Protein AF-A0A8J7ALW8-F1 (afdb_monomer_lite)

Sequence (200 aa):
MLPLLLLGCGSSKVAQCNQLAEVVNQTQGFMQEFEAEIQTFSESAAQVKNLDDIKLAAGQYTTAVDKVVTNLDGLVGDLQSTTLRDEDLSQFRDEYVGVVQGFSTALTDAREAMELVVQVESEAELPAKIEESQQQTMTAVASIETLSQTESQLINEVNGYCGAAQPVEPAAPTDPAAPVDPAAPVDPAVPPAEPTDPGS

pLDDT: mean 84.4, std 16.69, range [44.16, 98.19]

Foldseek 3Di:
DDDPPCPDPDQDLLRLLVLLVVLVVVVVVLVVQLVVLVVVLVVLVVVDDDLVSLLVSLVSLLVSLVSSLVVLVVSLVSLVVRDDPDPVSNVLSVLVSVLSVLLSVLSVQLNVLSVLSNPDPDPVCNVVSPVSSVVSNVVSVVSNVVSVVSVVVSVQVSCVSSVNDRPDDPDDPDDPPDPDDPPDDDDPDDDDDDDDDDDD

Secondary structure (DSSP, 8-state):
---------PPPHHHHHHHHHHHHTTHHHHHHHHHHHHHHHHHHHTT--SHHHHHHHHHHHHHHHHHHHHHHHHHHHHHHH----SHHHHHHHHHHHHHHHHHHHHHHHHHHHHHHHHT--STTTHHHHHHHHHHHHHHHHHHHHHHHHHHHHHHHHHHHHHTPPP--PPP----------TT------PPPPPP-----

Structure (mmCIF, N/CA/C/O backbone):
data_AF-A0A8J7ALW8-F1
#
_entry.id   AF-A0A8J7ALW8-F1
#
loop_
_atom_site.group_PDB
_atom_site.id
_atom_site.type_symbol
_atom_site.label_atom_id
_atom_site.label_alt_id
_atom_site.label_comp_id
_atom_site.label_asym_id
_atom_site.label_entity_id
_atom_site.label_seq_id
_atom_site.pdbx_PDB_ins_code
_atom_site.Cartn_x
_atom_site.Cartn_y
_atom_site.Cartn_z
_atom_site.occupancy
_atom_site.B_iso_or_equiv
_atom_site.auth_seq_id
_atom_site.auth_comp_id
_atom_site.auth_asym_id
_atom_site.auth_atom_id
_atom_site.pdbx_PDB_model_num
ATOM 1 N N . MET A 1 1 ? 16.149 -11.119 -55.245 1.00 50.34 1 MET A N 1
ATOM 2 C CA . MET A 1 1 ? 15.541 -11.089 -53.900 1.00 50.34 1 MET A CA 1
ATOM 3 C C . MET A 1 1 ? 16.518 -10.387 -52.974 1.00 50.34 1 MET A C 1
ATOM 5 O O . MET A 1 1 ? 17.549 -10.960 -52.659 1.00 50.34 1 MET A O 1
ATOM 9 N N . LEU A 1 2 ? 16.256 -9.119 -52.660 1.00 48.38 2 LEU A N 1
ATOM 10 C CA . LEU A 1 2 ? 17.026 -8.335 -51.692 1.00 48.38 2 LEU A CA 1
ATOM 11 C C . LEU A 1 2 ? 16.442 -8.633 -50.299 1.00 48.38 2 LEU A C 1
ATOM 13 O O . LEU A 1 2 ? 15.232 -8.450 -50.142 1.00 48.38 2 LEU A O 1
ATOM 17 N N . PRO A 1 3 ? 17.219 -9.102 -49.309 1.00 53.97 3 PRO A N 1
ATOM 18 C CA . PRO A 1 3 ? 16.707 -9.263 -47.959 1.00 53.97 3 PRO A CA 1
ATOM 19 C C . PRO A 1 3 ? 16.646 -7.879 -47.305 1.00 53.97 3 PRO A C 1
ATOM 21 O O . PRO A 1 3 ? 17.672 -7.261 -47.024 1.00 53.97 3 PRO A O 1
ATOM 24 N N . LEU A 1 4 ? 15.429 -7.374 -47.100 1.00 51.44 4 LEU A N 1
ATOM 25 C CA . LEU A 1 4 ? 15.161 -6.246 -46.211 1.00 51.44 4 LEU A CA 1
ATOM 26 C C . LEU A 1 4 ? 15.500 -6.694 -44.780 1.00 51.44 4 LEU A C 1
ATOM 28 O O . LEU A 1 4 ? 14.699 -7.355 -44.122 1.00 51.44 4 LEU A O 1
ATOM 32 N N . LEU A 1 5 ? 16.693 -6.348 -44.297 1.00 52.38 5 LEU A N 1
ATOM 33 C CA . LEU A 1 5 ? 16.987 -6.328 -42.866 1.00 52.38 5 LEU A CA 1
ATOM 34 C C . LEU A 1 5 ? 16.256 -5.123 -42.269 1.00 52.38 5 LEU A C 1
ATOM 36 O O . LEU A 1 5 ? 16.794 -4.020 -42.197 1.00 52.38 5 LEU A O 1
ATOM 40 N N . LEU A 1 6 ? 15.000 -5.335 -41.875 1.00 51.03 6 LEU A N 1
ATOM 41 C CA . LEU A 1 6 ? 14.294 -4.457 -40.949 1.00 51.03 6 LEU A CA 1
ATOM 42 C C . LEU A 1 6 ? 14.977 -4.587 -39.580 1.00 51.03 6 LEU A C 1
ATOM 44 O O . LEU A 1 6 ? 14.504 -5.308 -38.705 1.00 51.03 6 LEU A O 1
ATOM 48 N N . LEU A 1 7 ? 16.114 -3.911 -39.397 1.00 52.62 7 LEU A N 1
ATOM 49 C CA . LEU A 1 7 ? 16.583 -3.532 -38.067 1.00 52.62 7 LEU A CA 1
ATOM 50 C C . LEU A 1 7 ? 15.541 -2.552 -37.530 1.00 52.62 7 LEU A C 1
ATOM 52 O O . LEU A 1 7 ? 15.576 -1.358 -37.820 1.00 52.62 7 LEU A O 1
ATOM 56 N N . GLY A 1 8 ? 14.526 -3.103 -36.868 1.00 48.69 8 GLY A N 1
ATOM 57 C CA . GLY A 1 8 ? 13.456 -2.327 -36.273 1.00 48.69 8 GLY A CA 1
ATOM 58 C C . GLY A 1 8 ? 14.043 -1.298 -35.317 1.00 48.69 8 GLY A C 1
ATOM 59 O O . GLY A 1 8 ? 14.877 -1.635 -34.477 1.00 48.69 8 GLY A O 1
ATOM 60 N N . CYS A 1 9 ? 13.584 -0.052 -35.436 1.00 53.28 9 CYS A N 1
ATOM 61 C CA . CYS A 1 9 ? 13.666 0.946 -34.376 1.00 53.28 9 CYS A CA 1
ATOM 62 C C . CYS A 1 9 ? 12.916 0.410 -33.146 1.00 53.28 9 CYS A C 1
ATOM 64 O O . CYS A 1 9 ? 11.752 0.738 -32.923 1.00 53.28 9 CYS A O 1
ATOM 66 N N . GLY A 1 10 ? 13.551 -0.473 -32.377 1.00 59.34 10 GLY A N 1
ATOM 67 C CA . GLY A 1 10 ? 13.117 -0.772 -31.023 1.00 59.34 10 GLY A CA 1
ATOM 68 C C . GLY A 1 10 ? 13.191 0.512 -30.203 1.00 59.34 10 GLY A C 1
ATOM 69 O O . GLY A 1 10 ? 14.120 1.306 -30.367 1.00 59.34 10 GLY A O 1
ATOM 70 N N . SER A 1 11 ? 12.195 0.737 -29.351 1.00 70.44 11 SER A N 1
ATOM 71 C CA . SER A 1 11 ? 12.239 1.771 -28.314 1.00 70.44 11 SER A CA 1
ATOM 72 C C . SER A 1 11 ? 13.582 1.701 -27.582 1.00 70.44 11 SER A C 1
ATOM 74 O O . SER A 1 11 ? 13.961 0.634 -27.097 1.00 70.44 11 SER A O 1
ATOM 76 N N . SER A 1 12 ? 14.320 2.812 -27.529 1.00 88.81 12 SER A N 1
ATOM 77 C CA . SER A 1 12 ? 15.627 2.845 -26.866 1.00 88.81 12 SER A CA 1
ATOM 78 C C . SER A 1 12 ? 15.495 2.497 -25.380 1.00 88.81 12 SER A C 1
ATOM 80 O O . SER A 1 12 ? 14.433 2.693 -24.788 1.00 88.81 12 SER A O 1
ATOM 82 N N . LYS A 1 13 ? 16.580 2.019 -24.759 1.00 88.56 13 LYS A N 1
ATOM 83 C CA . LYS A 1 13 ? 16.634 1.767 -23.308 1.00 88.56 13 LYS A CA 1
ATOM 84 C C . LYS A 1 13 ? 16.145 2.973 -22.499 1.00 88.56 13 LYS A C 1
ATOM 86 O O . LYS A 1 13 ? 15.322 2.821 -21.611 1.00 88.56 13 LYS A O 1
ATOM 91 N N . VAL A 1 14 ? 16.569 4.180 -22.877 1.00 90.12 14 VAL A N 1
ATOM 92 C CA . VAL A 1 14 ? 16.134 5.433 -22.235 1.00 90.12 14 VAL A CA 1
ATOM 93 C C . VAL A 1 14 ? 14.619 5.631 -22.335 1.00 90.12 14 VAL A C 1
ATOM 95 O O . VAL A 1 14 ? 13.985 5.988 -21.349 1.00 90.12 14 VAL A O 1
ATOM 98 N N . ALA A 1 15 ? 14.018 5.370 -23.501 1.00 91.62 15 ALA A N 1
ATOM 99 C CA . ALA A 1 15 ? 12.570 5.493 -23.664 1.00 91.62 15 ALA A CA 1
ATOM 100 C C . ALA A 1 15 ? 11.806 4.494 -22.780 1.00 91.62 15 ALA A C 1
ATOM 102 O O . ALA A 1 15 ? 10.798 4.856 -22.186 1.00 91.62 15 ALA A O 1
ATOM 103 N N . GLN A 1 16 ? 12.310 3.264 -22.659 1.00 93.75 16 GLN A N 1
ATOM 104 C CA . GLN A 1 16 ? 11.707 2.229 -21.814 1.00 93.75 16 GLN A CA 1
ATOM 105 C C . GLN A 1 16 ? 11.878 2.523 -20.314 1.00 93.75 16 GLN A C 1
ATOM 107 O O . GLN A 1 16 ? 10.936 2.347 -19.550 1.00 93.75 16 GLN A O 1
ATOM 112 N N . CYS A 1 17 ? 13.036 3.045 -19.901 1.00 93.94 17 CYS A N 1
ATOM 113 C CA . CYS A 1 17 ? 13.267 3.539 -18.542 1.00 93.94 17 CYS A CA 1
ATOM 114 C C . CYS A 1 17 ? 12.290 4.656 -18.162 1.00 93.94 17 CYS A C 1
ATOM 116 O O . CYS A 1 17 ? 11.696 4.618 -17.090 1.00 93.94 17 CYS A O 1
ATOM 118 N N . ASN A 1 18 ? 12.085 5.628 -19.056 1.00 92.00 18 ASN A N 1
ATOM 119 C CA . ASN A 1 18 ? 11.128 6.708 -18.823 1.00 92.00 18 ASN A CA 1
ATOM 120 C C . ASN A 1 18 ? 9.693 6.181 -18.723 1.00 92.00 18 ASN A C 1
ATOM 122 O O . ASN A 1 18 ? 8.944 6.648 -17.876 1.00 92.00 18 ASN A O 1
ATOM 126 N N . GLN A 1 19 ? 9.332 5.196 -19.550 1.00 93.19 19 GLN A N 1
ATOM 127 C CA . GLN A 1 19 ? 8.013 4.567 -19.510 1.00 93.19 19 GLN A CA 1
ATOM 128 C C . GLN A 1 19 ? 7.760 3.857 -18.171 1.00 93.19 19 GLN A C 1
ATOM 130 O O . GLN A 1 19 ? 6.700 4.036 -17.581 1.00 93.19 19 GLN A O 1
ATOM 135 N N . LEU A 1 20 ? 8.732 3.088 -17.667 1.00 93.19 20 LEU A N 1
ATOM 136 C CA . LEU A 1 20 ? 8.618 2.442 -16.356 1.00 93.19 20 LEU A CA 1
ATOM 137 C C . LEU A 1 20 ? 8.530 3.480 -15.225 1.00 93.19 20 LEU A C 1
ATOM 139 O O . LEU A 1 20 ? 7.664 3.378 -14.360 1.00 93.19 20 LEU A O 1
ATOM 143 N N . ALA A 1 21 ? 9.383 4.508 -15.261 1.00 92.12 21 ALA A N 1
ATOM 144 C CA . ALA A 1 21 ? 9.384 5.573 -14.262 1.00 92.12 21 ALA A CA 1
ATOM 145 C C . ALA A 1 21 ? 8.068 6.367 -14.244 1.00 92.12 21 ALA A C 1
ATOM 147 O O . ALA A 1 21 ? 7.599 6.749 -13.177 1.00 92.12 21 ALA A O 1
ATOM 148 N N . GLU A 1 22 ? 7.458 6.621 -15.402 1.00 91.38 22 GLU A N 1
ATOM 149 C CA . GLU A 1 22 ? 6.171 7.315 -15.501 1.00 91.38 22 GLU A CA 1
ATOM 150 C C . GLU A 1 22 ? 5.059 6.554 -14.771 1.00 91.38 22 GLU A C 1
ATOM 152 O O . GLU A 1 22 ? 4.308 7.160 -14.010 1.00 91.38 22 GLU A O 1
ATOM 157 N N . VAL A 1 23 ? 5.003 5.229 -14.934 1.00 92.44 23 VAL A N 1
ATOM 158 C CA . VAL A 1 23 ? 4.015 4.386 -14.247 1.00 92.44 23 VAL A CA 1
ATOM 159 C C . VAL A 1 23 ? 4.274 4.346 -12.743 1.00 92.44 23 VAL A C 1
ATOM 161 O O . VAL A 1 23 ? 3.358 4.575 -11.959 1.00 92.44 23 VAL A O 1
ATOM 164 N N . VAL A 1 24 ? 5.524 4.140 -12.323 1.00 90.50 24 VAL A N 1
ATOM 165 C CA . VAL A 1 24 ? 5.882 4.106 -10.894 1.00 90.50 24 VAL A CA 1
ATOM 166 C C . VAL A 1 24 ? 5.591 5.443 -10.201 1.00 90.50 24 VAL A C 1
ATOM 168 O O . VAL A 1 24 ? 5.107 5.463 -9.070 1.00 90.50 24 VAL A O 1
ATOM 171 N N . ASN A 1 25 ? 5.805 6.574 -10.877 1.00 88.25 25 ASN A N 1
ATOM 172 C CA . ASN A 1 25 ? 5.568 7.904 -10.308 1.00 88.25 25 ASN A CA 1
ATOM 173 C C . ASN A 1 25 ? 4.086 8.229 -10.053 1.00 88.25 25 ASN A C 1
ATOM 175 O O . ASN A 1 25 ? 3.802 9.199 -9.346 1.00 88.25 25 ASN A O 1
ATOM 179 N N . GLN A 1 26 ? 3.142 7.429 -10.562 1.00 84.69 26 GLN A N 1
ATOM 180 C CA . GLN A 1 26 ? 1.720 7.583 -10.235 1.00 84.69 26 GLN A CA 1
ATOM 181 C C . GLN A 1 26 ? 1.446 7.417 -8.726 1.00 84.69 26 GLN A C 1
ATOM 183 O O . GLN A 1 26 ? 0.524 8.038 -8.195 1.00 84.69 26 GLN A O 1
ATOM 188 N N . THR A 1 27 ? 2.301 6.667 -8.017 1.00 83.12 27 THR A N 1
ATOM 189 C CA . THR A 1 27 ? 2.234 6.451 -6.558 1.00 83.12 27 THR A CA 1
ATOM 190 C C . THR A 1 27 ? 2.169 7.743 -5.740 1.00 83.12 27 THR A C 1
ATOM 192 O O . THR A 1 27 ? 1.498 7.779 -4.710 1.00 83.12 27 THR A O 1
ATOM 195 N N . GLN A 1 28 ? 2.794 8.833 -6.202 1.00 79.81 28 GLN A N 1
ATOM 196 C CA . GLN A 1 28 ? 2.806 10.109 -5.475 1.00 79.81 28 GLN A CA 1
ATOM 197 C C . GLN A 1 28 ? 1.407 10.716 -5.316 1.00 79.81 28 GLN A C 1
ATOM 199 O O . GLN A 1 28 ? 1.121 11.332 -4.290 1.00 79.81 28 GLN A O 1
ATOM 204 N N . GLY A 1 29 ? 0.536 10.544 -6.317 1.00 81.50 29 GLY A N 1
ATOM 205 C CA . GLY A 1 29 ? -0.847 11.016 -6.241 1.00 81.50 29 GLY A CA 1
ATOM 206 C C . GLY A 1 29 ? -1.643 10.247 -5.189 1.00 81.50 29 GLY A C 1
ATOM 207 O O . GLY A 1 29 ? -2.355 10.847 -4.388 1.00 81.50 29 GLY A O 1
ATOM 208 N N . PHE A 1 30 ? -1.447 8.927 -5.129 1.00 83.75 30 PHE A N 1
ATOM 209 C CA . PHE A 1 30 ? -2.145 8.055 -4.182 1.00 83.75 30 PHE A CA 1
ATOM 210 C C . PHE A 1 30 ? -1.773 8.371 -2.732 1.00 83.75 30 PHE A C 1
ATOM 212 O O . PHE A 1 30 ? -2.642 8.386 -1.863 1.00 83.75 30 PHE A O 1
ATOM 219 N N . MET A 1 31 ? -0.495 8.668 -2.474 1.00 79.06 31 MET A N 1
ATOM 220 C CA . MET A 1 31 ? -0.016 8.996 -1.128 1.00 79.06 31 MET A CA 1
ATOM 221 C C . MET A 1 31 ? -0.650 10.279 -0.586 1.00 79.06 31 MET A C 1
ATOM 223 O O . MET A 1 31 ? -1.035 10.317 0.577 1.00 79.06 31 MET A O 1
ATOM 227 N N . GLN A 1 32 ? -0.840 11.301 -1.427 1.00 83.12 32 GLN A N 1
ATOM 228 C CA . GLN A 1 32 ? -1.493 12.548 -1.006 1.00 83.12 32 GLN A CA 1
ATOM 229 C C . GLN A 1 32 ? -2.959 12.330 -0.616 1.00 83.12 32 GLN A C 1
ATOM 231 O O . GLN A 1 32 ? -3.434 12.893 0.370 1.00 83.12 32 GLN A O 1
ATOM 236 N N . GLU A 1 33 ? -3.682 11.505 -1.376 1.00 82.19 33 GLU A N 1
ATOM 237 C CA . GLU A 1 33 ? -5.062 11.145 -1.039 1.00 82.19 33 GLU A CA 1
ATOM 238 C C . GLU A 1 33 ? -5.120 10.346 0.266 1.00 82.19 33 GLU A C 1
ATOM 240 O O . GLU A 1 33 ? -5.945 10.638 1.131 1.00 82.19 33 GLU A O 1
ATOM 245 N N . PHE A 1 34 ? -4.208 9.389 0.452 1.00 84.44 34 PHE A N 1
ATOM 246 C CA . PHE A 1 34 ? -4.144 8.604 1.679 1.00 84.44 34 PHE A CA 1
ATOM 247 C C . PHE A 1 34 ? -3.820 9.457 2.910 1.00 84.44 34 PHE A C 1
ATOM 249 O O . PHE A 1 34 ? -4.469 9.305 3.942 1.00 84.44 34 PHE A O 1
ATOM 256 N N . GLU A 1 35 ? -2.877 10.395 2.808 1.00 86.56 35 GLU A N 1
ATOM 257 C CA . GLU A 1 35 ? -2.551 11.333 3.890 1.00 86.56 35 GLU A CA 1
ATOM 258 C C . GLU A 1 35 ? -3.778 12.144 4.336 1.00 86.56 35 GLU A C 1
ATOM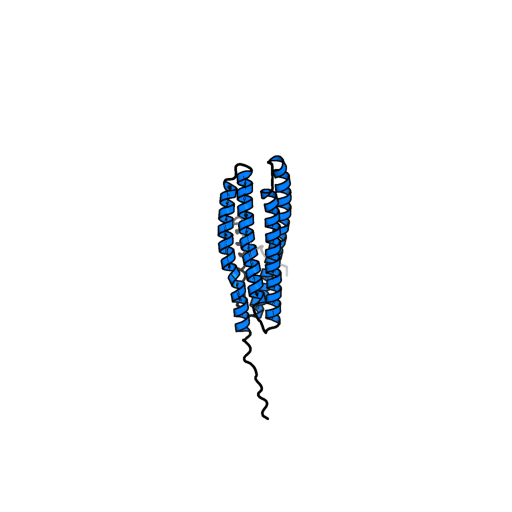 260 O O . GLU A 1 35 ? -4.011 12.310 5.537 1.00 86.56 35 GLU A O 1
ATOM 265 N N . ALA A 1 36 ? -4.606 12.600 3.390 1.00 87.81 36 ALA A N 1
ATOM 266 C CA . ALA A 1 36 ? -5.839 13.323 3.698 1.00 87.81 36 ALA A CA 1
ATOM 267 C C . ALA A 1 36 ? -6.875 12.445 4.430 1.00 87.81 36 ALA A C 1
ATOM 269 O O . ALA A 1 36 ? -7.546 12.900 5.364 1.00 87.81 36 ALA A O 1
ATOM 270 N N . GLU A 1 37 ? -6.992 11.176 4.042 1.00 86.31 37 GLU A N 1
ATOM 271 C CA . GLU A 1 37 ? -7.880 10.215 4.704 1.00 86.31 37 GLU A CA 1
ATOM 272 C C . GLU A 1 37 ? -7.382 9.857 6.114 1.00 86.31 37 GLU A C 1
ATOM 274 O O . GLU A 1 37 ? -8.166 9.828 7.065 1.00 86.31 37 GLU A O 1
ATOM 279 N N . ILE A 1 38 ? -6.070 9.672 6.293 1.00 83.94 38 ILE A N 1
ATOM 280 C CA . ILE A 1 38 ? -5.457 9.426 7.607 1.00 83.94 38 ILE A CA 1
ATOM 281 C C . ILE A 1 38 ? -5.646 10.620 8.544 1.00 83.94 38 ILE A C 1
ATOM 283 O O . ILE A 1 38 ? -5.921 10.432 9.731 1.00 83.94 38 ILE A O 1
ATOM 287 N N . GLN A 1 39 ? -5.566 11.847 8.028 1.00 87.56 39 GLN A N 1
ATOM 288 C CA . GLN A 1 39 ? -5.877 13.041 8.810 1.00 87.56 39 GLN A CA 1
ATOM 289 C C . GLN A 1 39 ? -7.337 13.027 9.296 1.00 87.56 39 GLN A C 1
ATOM 291 O O . GLN A 1 39 ? -7.598 13.273 10.475 1.00 87.56 39 GLN A O 1
ATOM 296 N N . THR A 1 40 ? -8.278 12.655 8.425 1.00 86.25 40 THR A N 1
ATOM 297 C CA . THR A 1 40 ? -9.706 12.524 8.771 1.00 86.25 40 THR A CA 1
ATOM 298 C C . THR A 1 40 ? -9.942 11.445 9.834 1.00 86.25 40 THR A C 1
ATOM 300 O O . THR A 1 40 ? -10.700 11.650 10.790 1.00 86.25 40 THR A O 1
ATOM 303 N N . PHE A 1 41 ? -9.263 10.303 9.705 1.00 86.94 41 PHE A N 1
ATOM 304 C CA . PHE A 1 41 ? -9.280 9.243 10.711 1.00 86.94 41 PHE A CA 1
ATOM 305 C C . PHE A 1 41 ? -8.738 9.735 12.061 1.00 86.94 41 PHE A C 1
ATOM 307 O O . PHE A 1 41 ? -9.390 9.544 13.084 1.00 86.94 41 PHE A O 1
ATOM 314 N N . SER A 1 42 ? -7.583 10.406 12.069 1.00 86.06 42 SER A N 1
ATOM 315 C CA . SER A 1 42 ? -6.935 10.926 13.280 1.00 86.06 42 SER A CA 1
ATOM 316 C C . SER A 1 42 ? -7.838 11.902 14.043 1.00 86.06 42 SER A C 1
ATOM 318 O O . SER A 1 42 ? -7.991 11.805 15.263 1.00 86.06 42 SER A O 1
ATOM 320 N N . GLU A 1 43 ? -8.512 12.802 13.323 1.00 89.38 43 GLU A N 1
ATOM 321 C CA . GLU A 1 43 ? -9.484 13.733 13.903 1.00 89.38 43 GLU A CA 1
ATOM 322 C C . GLU A 1 43 ? -10.680 13.013 14.530 1.00 89.38 43 GLU A C 1
ATOM 324 O O . GLU A 1 43 ? -11.118 13.378 15.624 1.00 89.38 43 GLU A O 1
ATOM 329 N N . SER A 1 44 ? -11.183 11.970 13.868 1.00 85.62 44 SER A N 1
ATOM 330 C CA . SER A 1 44 ? -12.316 11.178 14.355 1.00 85.62 44 SER A CA 1
ATOM 331 C C . SER A 1 44 ? -11.925 10.343 15.578 1.00 85.62 44 SER A C 1
ATOM 333 O O . SER A 1 44 ? -12.636 10.343 16.584 1.00 85.62 44 SER A O 1
ATOM 335 N N . ALA A 1 45 ? -10.741 9.725 15.552 1.00 86.50 45 ALA A N 1
ATOM 336 C CA . ALA A 1 45 ? -10.174 8.971 16.666 1.00 86.50 45 ALA A CA 1
ATOM 337 C C . ALA A 1 45 ? -9.950 9.848 17.914 1.00 86.50 45 ALA A C 1
ATOM 339 O O . ALA A 1 45 ? -10.197 9.410 19.037 1.00 86.50 45 ALA A O 1
ATOM 340 N N . ALA A 1 46 ? -9.549 11.112 17.738 1.00 89.38 46 ALA A N 1
ATOM 341 C CA . ALA A 1 46 ? -9.367 12.058 18.841 1.00 89.38 46 ALA A CA 1
ATOM 342 C C . ALA A 1 46 ? -10.682 12.462 19.540 1.00 89.38 46 ALA A C 1
ATOM 344 O O . ALA A 1 46 ? -10.656 12.985 20.657 1.00 89.38 46 ALA A O 1
ATOM 345 N N . GLN A 1 47 ? -11.831 12.245 18.895 1.00 89.69 47 GLN A N 1
ATOM 346 C CA . GLN A 1 47 ? -13.151 12.625 19.405 1.00 89.69 47 GLN A CA 1
ATOM 347 C C . GLN A 1 47 ? -13.930 11.462 20.028 1.00 89.69 47 GLN A C 1
ATOM 349 O O . GLN A 1 47 ? -15.053 11.671 20.493 1.00 89.69 47 GLN A O 1
ATOM 354 N N . VAL A 1 48 ? -13.334 10.269 20.072 1.00 93.25 48 VAL A N 1
ATOM 355 C CA . VAL A 1 48 ? -13.959 9.042 20.566 1.00 93.25 48 VAL A CA 1
ATOM 356 C C . VAL A 1 48 ? -14.365 9.157 22.037 1.00 93.25 48 VAL A C 1
ATOM 358 O O . VAL A 1 48 ? -13.546 9.471 22.903 1.00 93.25 48 VAL A O 1
ATOM 361 N N . LYS A 1 49 ? -15.633 8.855 22.340 1.00 92.88 49 LYS A N 1
ATOM 362 C CA . LYS A 1 49 ? -16.175 8.834 23.712 1.00 92.88 49 LYS A CA 1
ATOM 363 C C . LYS A 1 49 ? -16.856 7.524 24.076 1.00 92.88 49 LYS A C 1
ATOM 365 O O . LYS A 1 49 ? -16.994 7.229 25.260 1.00 92.88 49 LYS A O 1
ATOM 370 N N . ASN A 1 50 ? -17.338 6.788 23.085 1.00 93.44 50 ASN A N 1
ATOM 371 C CA . ASN A 1 50 ? -18.119 5.571 23.265 1.00 93.44 50 ASN A CA 1
ATOM 372 C C . ASN A 1 50 ? -17.820 4.566 22.141 1.00 93.44 50 ASN A C 1
ATOM 374 O O . ASN A 1 50 ? -17.086 4.870 21.201 1.00 93.44 50 ASN A O 1
ATOM 378 N N . LEU A 1 51 ? -18.395 3.368 22.251 1.00 92.00 51 LEU A N 1
ATOM 379 C CA . LEU A 1 51 ? -18.198 2.292 21.284 1.00 92.00 51 LEU A CA 1
ATOM 380 C C . LEU A 1 51 ? -18.628 2.666 19.857 1.00 92.00 51 LEU A C 1
ATOM 382 O O . LEU A 1 51 ? -17.942 2.288 18.911 1.00 92.00 51 LEU A O 1
ATOM 386 N N . ASP A 1 52 ? -19.716 3.418 19.684 1.00 93.69 52 ASP A N 1
ATOM 387 C CA . ASP A 1 52 ? -20.168 3.828 18.350 1.00 93.69 52 ASP A CA 1
ATOM 388 C C . ASP A 1 52 ? -19.149 4.764 17.687 1.00 93.69 52 ASP A C 1
ATOM 390 O O . ASP A 1 52 ? -18.853 4.603 16.504 1.00 93.69 52 ASP A O 1
ATOM 394 N N . ASP A 1 53 ? -18.540 5.677 18.453 1.00 93.62 53 ASP A N 1
ATOM 395 C CA . ASP A 1 53 ? -17.467 6.540 17.946 1.00 93.62 53 ASP A CA 1
ATOM 396 C C . ASP A 1 53 ? -16.225 5.720 17.548 1.00 93.62 53 ASP A C 1
ATOM 398 O O . ASP A 1 53 ? -15.604 5.995 16.521 1.00 93.62 53 ASP A O 1
ATOM 402 N N . ILE A 1 54 ? -15.872 4.688 18.332 1.00 92.69 54 ILE A N 1
ATOM 403 C CA . ILE A 1 54 ? -14.765 3.768 18.008 1.00 92.69 54 ILE A CA 1
ATOM 404 C C . ILE A 1 54 ? -15.043 3.059 16.683 1.00 92.69 54 ILE A C 1
ATOM 406 O O . ILE A 1 54 ? -14.187 3.033 15.801 1.00 92.69 54 ILE A O 1
ATOM 410 N N . LYS A 1 55 ? -16.245 2.496 16.535 1.00 94.00 55 LYS A N 1
ATOM 411 C CA . LYS A 1 55 ? -16.658 1.772 15.328 1.00 94.00 55 LYS A CA 1
ATOM 412 C C . LYS A 1 55 ? -16.699 2.689 14.111 1.00 94.00 55 LYS A C 1
ATOM 414 O O . LYS A 1 55 ? -16.306 2.269 13.027 1.00 94.00 55 LYS A O 1
ATOM 419 N N . LEU A 1 56 ? -17.132 3.937 14.288 1.00 93.12 56 LEU A N 1
ATOM 420 C CA . LEU A 1 56 ? -17.120 4.942 13.231 1.00 93.12 56 LEU A CA 1
ATOM 421 C C . LEU A 1 56 ? -15.691 5.249 12.766 1.00 93.12 56 LEU A C 1
ATOM 423 O O . LEU A 1 56 ? -15.429 5.196 11.566 1.00 93.12 56 LEU A O 1
ATOM 427 N N . ALA A 1 57 ? -14.768 5.512 13.697 1.00 92.81 57 ALA A N 1
ATOM 428 C CA . ALA A 1 57 ? -13.365 5.767 13.369 1.00 92.81 57 ALA A CA 1
ATOM 429 C C . ALA A 1 57 ? -12.713 4.551 12.686 1.00 92.81 57 ALA A C 1
ATOM 431 O O . ALA A 1 57 ? -12.048 4.692 11.660 1.00 92.81 57 ALA A O 1
ATOM 432 N N . ALA A 1 58 ? -12.963 3.346 13.202 1.00 92.94 58 ALA A N 1
ATOM 433 C CA . ALA A 1 58 ? -12.511 2.095 12.600 1.00 92.94 58 ALA A CA 1
ATOM 434 C C . ALA A 1 58 ? -13.058 1.914 11.168 1.00 92.94 58 ALA A C 1
ATOM 436 O O . ALA A 1 58 ? -12.301 1.580 10.262 1.00 92.94 58 ALA A O 1
ATOM 437 N N . GLY A 1 59 ? -14.338 2.221 10.936 1.00 93.88 59 GLY A N 1
ATOM 438 C CA . GLY A 1 59 ? -14.967 2.170 9.611 1.00 93.88 59 GLY A CA 1
ATOM 439 C C . GLY A 1 59 ? -14.407 3.190 8.610 1.00 93.88 59 GLY A C 1
ATOM 440 O O . GLY A 1 59 ? -14.306 2.919 7.411 1.00 93.88 59 GLY A O 1
ATOM 441 N N . GLN A 1 60 ? -14.015 4.376 9.083 1.00 92.19 60 GLN A N 1
ATOM 442 C CA . GLN A 1 60 ? -13.327 5.366 8.248 1.00 92.19 60 GLN A CA 1
ATOM 443 C C . GLN A 1 60 ? -11.930 4.885 7.860 1.00 92.19 60 GLN A C 1
ATOM 445 O O . GLN A 1 60 ? -11.556 4.999 6.695 1.00 92.19 60 GLN A O 1
ATOM 450 N N . TYR A 1 61 ? -11.188 4.299 8.806 1.00 91.69 61 TYR A N 1
ATOM 451 C CA . TYR A 1 61 ? -9.896 3.682 8.519 1.00 91.69 61 TYR A CA 1
ATOM 452 C C . TYR A 1 61 ? -10.026 2.575 7.469 1.00 91.69 61 TYR A C 1
ATOM 454 O O . TYR A 1 61 ? -9.289 2.587 6.486 1.00 91.69 61 TYR A O 1
ATOM 462 N N . THR A 1 62 ? -10.985 1.652 7.621 1.00 94.50 62 THR A N 1
ATOM 463 C CA . THR A 1 62 ? -11.150 0.550 6.660 1.00 94.50 62 THR A CA 1
ATOM 464 C C . THR A 1 62 ? -11.492 1.055 5.261 1.00 94.50 62 THR A C 1
ATOM 466 O O . THR A 1 62 ? -10.890 0.611 4.285 1.00 94.50 62 THR A O 1
ATOM 469 N N . THR A 1 63 ? -12.358 2.068 5.168 1.00 92.94 63 THR A N 1
ATOM 470 C CA . THR A 1 63 ? -12.687 2.743 3.902 1.00 92.94 63 THR A CA 1
ATOM 471 C C . THR A 1 63 ? -11.469 3.426 3.271 1.00 92.94 63 THR A C 1
ATOM 473 O O . THR A 1 63 ? -11.286 3.368 2.056 1.00 92.94 63 THR A O 1
ATOM 476 N N . ALA A 1 64 ? -10.637 4.094 4.074 1.00 92.38 64 ALA A N 1
ATOM 477 C CA . ALA A 1 64 ? -9.425 4.753 3.598 1.00 92.38 64 ALA A CA 1
ATOM 478 C C . ALA A 1 64 ? -8.423 3.738 3.034 1.00 92.38 64 ALA A C 1
ATOM 480 O O . ALA A 1 64 ? -7.889 3.931 1.942 1.00 92.38 64 ALA A O 1
ATOM 481 N N . VAL A 1 65 ? -8.212 2.632 3.749 1.00 93.38 65 VAL A N 1
ATOM 482 C CA . VAL A 1 65 ? -7.308 1.565 3.314 1.00 93.38 65 VAL A CA 1
ATOM 483 C C . VAL A 1 65 ? -7.818 0.879 2.042 1.00 93.38 65 VAL A C 1
ATOM 485 O O . VAL A 1 65 ? -7.025 0.657 1.131 1.00 93.38 65 VAL A O 1
ATOM 488 N N . ASP A 1 66 ? -9.127 0.634 1.910 1.00 94.56 66 ASP A N 1
ATOM 489 C CA . ASP A 1 66 ? -9.725 0.068 0.687 1.00 94.56 66 ASP A CA 1
ATOM 490 C C . ASP A 1 66 ? -9.436 0.914 -0.563 1.00 94.56 66 ASP A C 1
ATOM 492 O O . ASP A 1 66 ? -9.180 0.376 -1.646 1.00 94.56 66 ASP A O 1
ATOM 496 N N . LYS A 1 67 ? -9.442 2.247 -0.428 1.00 93.19 67 LYS A N 1
ATOM 497 C CA . LYS A 1 67 ? -9.076 3.151 -1.529 1.00 93.19 67 LYS A CA 1
ATOM 498 C C . LYS A 1 67 ? -7.612 2.986 -1.923 1.00 93.19 67 LYS A C 1
ATOM 500 O O . LYS A 1 67 ? -7.317 2.904 -3.112 1.00 93.19 67 LYS A O 1
ATOM 505 N N . VAL A 1 68 ? -6.705 2.894 -0.949 1.00 92.62 68 VAL A N 1
ATOM 506 C CA . VAL A 1 68 ? -5.277 2.673 -1.228 1.00 92.62 68 VAL A CA 1
ATOM 507 C C . VAL A 1 68 ? -5.057 1.330 -1.904 1.00 92.62 68 VAL A C 1
ATOM 509 O O . VAL A 1 68 ? -4.390 1.286 -2.930 1.00 92.62 68 VAL A O 1
ATOM 512 N N . VAL A 1 69 ? -5.654 0.256 -1.385 1.00 95.06 69 VAL A N 1
ATOM 513 C CA . VAL A 1 69 ? -5.586 -1.086 -1.984 1.00 95.06 69 VAL A CA 1
ATOM 514 C C . VAL A 1 69 ? -6.074 -1.054 -3.434 1.00 95.06 69 VAL A C 1
ATOM 516 O O . VAL A 1 69 ? -5.373 -1.518 -4.327 1.00 95.06 69 VAL A O 1
ATOM 519 N N . THR A 1 70 ? -7.206 -0.394 -3.701 1.00 95.31 70 THR A N 1
ATOM 520 C CA . THR A 1 70 ? -7.727 -0.218 -5.068 1.00 95.31 70 THR A CA 1
ATOM 521 C C . THR A 1 70 ? -6.738 0.524 -5.976 1.00 95.31 70 THR A C 1
ATOM 523 O O . THR A 1 70 ? -6.547 0.137 -7.130 1.00 95.31 70 THR A O 1
ATOM 526 N N . ASN A 1 71 ? -6.090 1.576 -5.470 1.00 93.88 71 ASN A N 1
ATOM 527 C CA . ASN A 1 71 ? -5.087 2.331 -6.223 1.00 93.88 71 ASN A CA 1
ATOM 528 C C . ASN A 1 71 ? -3.825 1.492 -6.503 1.00 93.88 71 ASN A C 1
ATOM 530 O O . ASN A 1 71 ? -3.292 1.540 -7.612 1.00 93.88 71 ASN A O 1
ATOM 534 N N . LEU A 1 72 ? -3.368 0.691 -5.534 1.00 94.62 72 LEU A N 1
ATOM 535 C CA . LEU A 1 72 ? -2.234 -0.225 -5.704 1.00 94.62 72 LEU A CA 1
ATOM 536 C C . LEU A 1 72 ? -2.549 -1.328 -6.722 1.00 94.62 72 LEU A C 1
ATOM 538 O O . LEU A 1 72 ? -1.717 -1.624 -7.578 1.00 94.62 72 LEU A O 1
ATOM 542 N N . ASP A 1 73 ? -3.757 -1.887 -6.695 1.00 95.62 73 ASP A N 1
ATOM 543 C CA . ASP A 1 73 ? -4.203 -2.872 -7.684 1.00 95.62 73 ASP A CA 1
ATOM 544 C C . ASP A 1 73 ? -4.280 -2.258 -9.093 1.00 95.62 73 ASP A C 1
ATOM 546 O O . ASP A 1 73 ? -3.893 -2.891 -10.081 1.00 95.62 73 ASP A O 1
ATOM 550 N N . GLY A 1 74 ? -4.716 -0.997 -9.192 1.00 95.75 74 GLY A N 1
ATOM 551 C CA . GLY A 1 74 ? -4.662 -0.215 -10.427 1.00 95.75 74 GLY A CA 1
ATOM 552 C C . GLY A 1 74 ? -3.232 -0.057 -10.951 1.00 95.75 74 GLY A C 1
ATOM 553 O O . GLY A 1 74 ? -2.967 -0.355 -12.115 1.00 95.75 74 GLY A O 1
ATOM 554 N N . LEU A 1 75 ? -2.292 0.314 -10.076 1.00 95.50 75 LEU A N 1
ATOM 555 C CA . LEU A 1 75 ? -0.870 0.424 -10.413 1.00 95.50 75 LEU A CA 1
ATOM 556 C C . LEU A 1 75 ? -0.279 -0.907 -10.886 1.00 95.50 75 LEU A C 1
ATOM 558 O O . LEU A 1 75 ? 0.491 -0.929 -11.845 1.00 95.50 75 LEU A O 1
ATOM 562 N N . VAL A 1 76 ? -0.644 -2.024 -10.252 1.00 97.00 76 VAL A N 1
ATOM 563 C CA . VAL A 1 76 ? -0.249 -3.366 -10.708 1.00 97.00 76 VAL A CA 1
ATOM 564 C C . VAL A 1 76 ? -0.744 -3.615 -12.131 1.00 97.00 76 VAL A C 1
ATOM 566 O O . VAL A 1 76 ? 0.030 -4.088 -12.965 1.00 97.00 76 VAL A O 1
ATOM 569 N N . GLY A 1 77 ? -2.000 -3.273 -12.427 1.00 97.25 77 GLY A N 1
ATOM 570 C CA . GLY A 1 77 ? -2.564 -3.382 -13.773 1.00 97.25 77 GLY A CA 1
ATOM 571 C C . GLY A 1 77 ? -1.798 -2.545 -14.802 1.00 97.25 77 GLY A C 1
ATOM 572 O O . GLY A 1 77 ? -1.428 -3.053 -15.865 1.00 97.25 77 GLY A O 1
ATOM 573 N N . ASP A 1 78 ? -1.493 -1.292 -14.468 1.00 96.38 78 ASP A N 1
ATOM 574 C CA . ASP A 1 78 ? -0.731 -0.381 -15.325 1.00 96.38 78 ASP A CA 1
ATOM 575 C C . ASP A 1 78 ? 0.696 -0.885 -15.568 1.00 96.38 78 ASP A C 1
ATOM 577 O O . ASP A 1 78 ? 1.149 -0.942 -16.719 1.00 96.38 78 ASP A O 1
ATOM 581 N N . LEU A 1 79 ? 1.386 -1.338 -14.515 1.00 96.31 79 LEU A N 1
ATOM 582 C CA . LEU A 1 79 ? 2.700 -1.967 -14.619 1.00 96.31 79 LEU A CA 1
ATOM 583 C C . LEU A 1 79 ? 2.624 -3.184 -15.539 1.00 96.31 79 LEU A C 1
ATOM 585 O O . LEU A 1 79 ? 3.325 -3.217 -16.539 1.00 96.31 79 LEU A O 1
ATOM 589 N N . GLN A 1 80 ? 1.725 -4.137 -15.301 1.00 96.31 80 GLN A N 1
ATOM 590 C CA . GLN A 1 80 ? 1.597 -5.342 -16.134 1.00 96.31 80 GLN A CA 1
ATOM 591 C C . GLN A 1 80 ? 1.256 -5.036 -17.602 1.00 96.31 80 GLN A C 1
ATOM 593 O O . GLN A 1 80 ? 1.681 -5.762 -18.503 1.00 96.31 80 GLN A O 1
ATOM 598 N N . SER A 1 81 ? 0.524 -3.950 -17.867 1.00 96.62 81 SER A N 1
ATOM 599 C CA . SER A 1 81 ? 0.227 -3.492 -19.231 1.00 96.62 81 SER A CA 1
ATOM 600 C C . SER A 1 81 ? 1.433 -2.847 -19.936 1.00 96.62 81 SER A C 1
ATOM 602 O O . SER A 1 81 ? 1.476 -2.752 -21.170 1.00 96.62 81 SER A O 1
ATOM 604 N N . THR A 1 82 ? 2.448 -2.440 -19.169 1.00 94.19 82 THR A N 1
ATOM 605 C CA . THR A 1 82 ? 3.656 -1.780 -19.664 1.00 94.19 82 THR A CA 1
ATOM 606 C C . THR A 1 82 ? 4.545 -2.778 -20.394 1.00 94.19 82 THR A C 1
ATOM 608 O O . THR A 1 82 ? 5.287 -3.572 -19.810 1.00 94.19 82 THR A O 1
ATOM 611 N N . THR A 1 83 ? 4.484 -2.726 -21.723 1.00 92.31 83 THR A N 1
ATOM 612 C CA . THR A 1 83 ? 5.295 -3.584 -22.588 1.00 92.31 83 THR A CA 1
ATOM 613 C C . THR A 1 83 ? 6.726 -3.062 -22.673 1.00 92.31 83 THR A C 1
ATOM 615 O O . THR A 1 83 ? 6.987 -2.044 -23.314 1.00 92.31 83 THR A O 1
ATOM 618 N N . LEU A 1 84 ? 7.654 -3.810 -22.082 1.00 93.44 84 LEU A N 1
ATOM 619 C CA . LEU A 1 84 ? 9.091 -3.566 -22.131 1.00 93.44 84 LEU A CA 1
ATOM 620 C C . LEU A 1 84 ? 9.732 -4.657 -22.999 1.00 93.44 84 LEU A C 1
ATOM 622 O O . LEU A 1 84 ? 9.333 -5.817 -22.967 1.00 93.44 84 LEU A O 1
ATOM 626 N N . ARG A 1 85 ? 10.664 -4.257 -23.862 1.00 93.44 85 ARG A N 1
ATOM 627 C CA . ARG A 1 85 ? 11.452 -5.158 -24.719 1.00 93.44 85 ARG A CA 1
ATOM 628 C C . ARG A 1 85 ? 12.772 -5.550 -24.082 1.00 93.44 85 ARG A C 1
ATOM 630 O O . ARG A 1 85 ? 13.341 -6.567 -24.452 1.00 93.44 85 ARG A O 1
ATOM 637 N N . ASP A 1 86 ? 13.287 -4.678 -23.232 1.00 94.75 86 ASP A N 1
ATOM 638 C CA . ASP A 1 86 ? 14.482 -4.932 -22.453 1.00 94.75 86 ASP A CA 1
ATOM 639 C C . ASP A 1 86 ? 14.145 -5.946 -21.347 1.00 94.75 86 ASP A C 1
ATOM 641 O O . ASP A 1 86 ? 13.158 -5.773 -20.623 1.00 94.75 86 ASP A O 1
ATOM 645 N N . GLU A 1 87 ? 14.899 -7.044 -21.291 1.00 95.50 87 GLU A N 1
ATOM 646 C CA . GLU A 1 87 ? 14.631 -8.155 -20.371 1.00 95.50 87 GLU A CA 1
ATOM 647 C C . GLU A 1 87 ? 14.862 -7.737 -18.915 1.00 95.50 87 GLU A C 1
ATOM 649 O O . GLU A 1 87 ? 14.030 -8.056 -18.067 1.00 95.50 87 GLU A O 1
ATOM 654 N N . ASP A 1 88 ? 15.899 -6.936 -18.644 1.00 96.00 88 ASP A N 1
ATOM 655 C CA . ASP A 1 88 ? 16.194 -6.440 -17.297 1.00 96.00 88 ASP A CA 1
ATOM 656 C C . ASP A 1 88 ? 15.084 -5.487 -16.827 1.00 96.00 88 ASP A C 1
ATOM 658 O O . ASP A 1 88 ? 14.581 -5.602 -15.713 1.00 96.00 88 ASP A O 1
ATOM 662 N N . LEU A 1 89 ? 14.624 -4.576 -17.698 1.00 95.88 89 LEU A N 1
ATOM 663 C CA . LEU A 1 89 ? 13.502 -3.687 -17.358 1.00 95.88 89 LEU A CA 1
ATOM 664 C C . LEU A 1 89 ? 12.188 -4.448 -17.154 1.00 95.88 89 LEU A C 1
ATOM 666 O O . LEU A 1 89 ? 11.373 -4.053 -16.322 1.00 95.88 89 LEU A O 1
ATOM 670 N N . SER A 1 90 ? 11.971 -5.528 -17.908 1.00 97.00 90 SER A N 1
ATOM 671 C CA . SER A 1 90 ? 10.805 -6.397 -17.718 1.00 97.00 90 SER A CA 1
ATOM 672 C C . SER A 1 90 ? 10.858 -7.100 -16.365 1.00 97.00 90 SER A C 1
ATOM 674 O O . SER A 1 90 ? 9.843 -7.147 -15.677 1.00 97.00 90 SER A O 1
ATOM 676 N N . GLN A 1 91 ? 12.038 -7.578 -15.962 1.00 97.75 91 GLN A N 1
ATOM 677 C CA . GLN A 1 91 ? 12.250 -8.170 -14.647 1.00 97.75 91 GLN A CA 1
ATOM 678 C C . GLN A 1 91 ? 12.018 -7.147 -13.528 1.00 97.75 91 GLN A C 1
ATOM 680 O O . GLN A 1 91 ? 11.239 -7.427 -12.623 1.00 97.75 91 GLN A O 1
ATOM 685 N N . PHE A 1 92 ? 12.599 -5.946 -13.615 1.00 97.56 92 PHE A N 1
ATOM 686 C CA . PHE A 1 92 ? 12.380 -4.905 -12.605 1.00 97.56 92 PHE A CA 1
ATOM 687 C C . PHE A 1 92 ? 10.907 -4.526 -12.461 1.00 97.56 92 PHE A C 1
ATOM 689 O O . PHE A 1 92 ? 10.424 -4.334 -11.350 1.00 97.56 92 PHE A O 1
ATOM 696 N N . ARG A 1 93 ? 10.170 -4.433 -13.573 1.00 97.50 93 ARG A N 1
ATOM 697 C CA . ARG A 1 93 ? 8.720 -4.208 -13.549 1.00 97.50 93 ARG A CA 1
ATOM 698 C C . ARG A 1 93 ? 7.998 -5.327 -12.799 1.00 97.50 93 ARG A C 1
ATOM 700 O O . ARG A 1 93 ? 7.128 -5.032 -11.987 1.00 97.50 93 ARG A O 1
ATOM 707 N N . ASP A 1 94 ? 8.336 -6.585 -13.070 1.00 98.19 94 ASP A N 1
ATOM 708 C CA . ASP A 1 94 ? 7.687 -7.739 -12.438 1.00 98.19 94 ASP A CA 1
ATOM 709 C C . ASP A 1 94 ? 8.019 -7.825 -10.936 1.00 98.19 94 ASP A C 1
ATOM 711 O O . ASP A 1 94 ? 7.149 -8.134 -10.122 1.00 98.19 94 ASP A O 1
ATOM 715 N N . GLU A 1 95 ? 9.244 -7.470 -10.548 1.00 98.19 95 GLU A N 1
ATOM 716 C CA . GLU A 1 95 ? 9.645 -7.323 -9.145 1.00 98.19 95 GLU A CA 1
ATOM 717 C C . GLU A 1 95 ? 8.886 -6.176 -8.463 1.00 98.19 95 GLU A C 1
ATOM 719 O O . GLU A 1 95 ? 8.374 -6.352 -7.356 1.00 98.19 95 GLU A O 1
ATOM 724 N N . TYR A 1 96 ? 8.716 -5.037 -9.145 1.00 97.06 96 TYR A N 1
ATOM 725 C CA . TYR A 1 96 ? 7.939 -3.905 -8.633 1.00 97.06 96 TYR A CA 1
ATOM 726 C C . TYR A 1 96 ? 6.466 -4.282 -8.445 1.00 97.06 96 TYR A C 1
ATOM 728 O O . TYR A 1 96 ? 5.865 -3.948 -7.428 1.00 97.06 96 TYR A O 1
ATOM 736 N N . VAL A 1 97 ? 5.890 -5.041 -9.384 1.00 97.94 97 VAL A N 1
ATOM 737 C CA . VAL A 1 97 ? 4.544 -5.617 -9.240 1.00 97.94 97 VAL A CA 1
ATOM 738 C C . VAL A 1 97 ? 4.456 -6.471 -7.976 1.00 97.94 97 VAL A C 1
ATOM 740 O O . VAL A 1 97 ? 3.505 -6.311 -7.213 1.00 97.94 97 VAL A O 1
ATOM 743 N N . GLY A 1 98 ? 5.445 -7.330 -7.718 1.00 98.19 98 GLY A N 1
ATOM 744 C CA . GLY A 1 98 ? 5.488 -8.147 -6.504 1.00 98.19 98 GLY A CA 1
ATOM 745 C C . GLY A 1 98 ? 5.517 -7.310 -5.221 1.00 98.19 98 GLY A C 1
ATOM 746 O O . GLY A 1 98 ? 4.788 -7.609 -4.275 1.00 98.19 98 GLY A O 1
ATOM 747 N N . VAL A 1 99 ? 6.301 -6.229 -5.202 1.00 97.50 99 VAL A N 1
ATOM 748 C CA . VAL A 1 99 ? 6.360 -5.284 -4.074 1.00 97.50 99 VAL A CA 1
ATOM 749 C C . VAL A 1 99 ? 5.007 -4.598 -3.850 1.00 97.50 99 VAL A C 1
ATOM 751 O O . VAL A 1 99 ? 4.491 -4.608 -2.732 1.00 97.50 99 VAL A O 1
ATOM 754 N N . VAL A 1 100 ? 4.389 -4.061 -4.906 1.00 96.44 100 VAL A N 1
ATOM 755 C CA . VAL A 1 100 ? 3.090 -3.367 -4.826 1.00 96.44 100 VAL A CA 1
ATOM 756 C C . VAL A 1 100 ? 1.969 -4.319 -4.387 1.00 96.44 100 VAL A C 1
ATOM 758 O O . VAL A 1 100 ? 1.159 -3.963 -3.532 1.00 96.44 100 VAL A O 1
ATOM 761 N N . GLN A 1 101 ? 1.949 -5.555 -4.895 1.00 98.06 101 GLN A N 1
ATOM 762 C CA . GLN A 1 101 ? 1.016 -6.597 -4.442 1.00 98.06 101 GLN A CA 1
ATOM 763 C C . GLN A 1 101 ? 1.238 -6.972 -2.971 1.00 98.06 101 GLN A C 1
ATOM 765 O O . GLN A 1 101 ? 0.276 -7.204 -2.235 1.00 98.06 101 GLN A O 1
ATOM 770 N N . GLY A 1 102 ? 2.498 -7.000 -2.529 1.00 98.00 102 GLY A N 1
ATOM 771 C CA . GLY A 1 102 ? 2.851 -7.178 -1.125 1.00 98.00 102 GLY A CA 1
ATOM 772 C C . GLY A 1 102 ? 2.259 -6.079 -0.244 1.00 98.00 102 GLY A C 1
ATOM 773 O O . GLY A 1 102 ? 1.640 -6.389 0.774 1.00 98.00 102 GLY A O 1
ATOM 774 N N . PHE A 1 103 ? 2.384 -4.809 -0.649 1.00 96.69 103 PHE A N 1
ATOM 775 C CA . PHE A 1 103 ? 1.784 -3.690 0.085 1.00 96.69 103 PHE A CA 1
ATOM 776 C C . PHE A 1 103 ? 0.258 -3.784 0.114 1.00 96.69 103 PHE A C 1
ATOM 778 O O . PHE A 1 103 ? -0.331 -3.627 1.180 1.00 96.69 103 PHE A O 1
ATOM 785 N N . SER A 1 104 ? -0.373 -4.097 -1.023 1.00 96.62 104 SER A N 1
ATOM 786 C CA . SER A 1 104 ? -1.826 -4.304 -1.130 1.00 96.62 104 SER A CA 1
ATOM 787 C C . SER A 1 104 ? -2.312 -5.387 -0.150 1.00 96.62 104 SER A C 1
ATOM 789 O O . SER A 1 104 ? -3.276 -5.185 0.593 1.00 96.62 104 SER A O 1
ATOM 791 N N . THR A 1 105 ? -1.570 -6.494 -0.046 1.00 98.12 105 THR A N 1
ATOM 792 C CA . THR A 1 105 ? -1.860 -7.582 0.903 1.00 98.12 105 THR A CA 1
ATOM 793 C C . THR A 1 105 ? -1.707 -7.124 2.355 1.00 98.12 105 THR A C 1
ATOM 795 O O . THR A 1 105 ? -2.639 -7.265 3.139 1.00 98.12 105 THR A O 1
ATOM 798 N N . ALA A 1 106 ? -0.574 -6.515 2.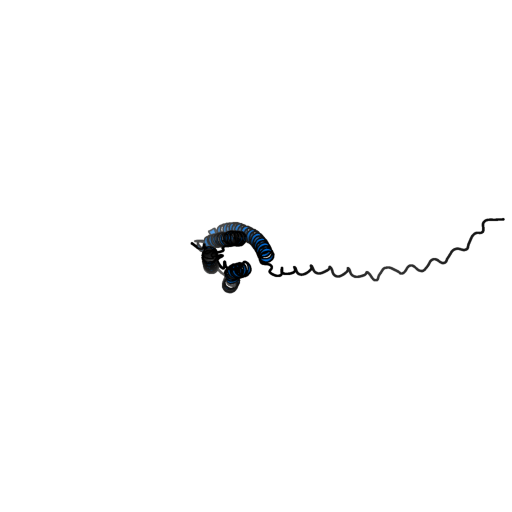714 1.00 97.75 106 ALA A N 1
ATOM 799 C CA . ALA A 1 106 ? -0.324 -6.079 4.089 1.00 97.75 106 ALA A CA 1
ATOM 800 C C . ALA A 1 106 ? -1.330 -5.011 4.559 1.00 97.75 106 ALA A C 1
ATOM 802 O O . ALA A 1 106 ? -1.771 -5.020 5.707 1.00 97.75 106 ALA A O 1
ATOM 803 N N . LEU A 1 107 ? -1.733 -4.103 3.668 1.00 96.06 107 LEU A N 1
ATOM 804 C CA . LEU A 1 107 ? -2.783 -3.126 3.945 1.00 96.06 107 LEU A CA 1
ATOM 805 C C . LEU A 1 107 ? -4.153 -3.793 4.110 1.00 96.06 107 LEU A C 1
ATOM 807 O O . LEU A 1 107 ? -4.903 -3.423 5.012 1.00 96.06 107 LEU A O 1
ATOM 811 N N . THR A 1 108 ? -4.466 -4.807 3.301 1.00 97.56 108 THR A N 1
ATOM 812 C CA . THR A 1 108 ? -5.689 -5.605 3.469 1.00 97.56 108 THR A CA 1
ATOM 813 C C . THR A 1 108 ? -5.718 -6.294 4.834 1.00 97.56 108 THR A C 1
ATOM 815 O O . THR A 1 108 ? -6.736 -6.217 5.520 1.00 97.56 108 THR A O 1
ATOM 818 N N . ASP A 1 109 ? -4.598 -6.866 5.281 1.00 96.81 109 ASP A N 1
ATOM 819 C CA . ASP A 1 109 ? -4.483 -7.479 6.610 1.00 96.81 109 ASP A CA 1
ATOM 820 C C . ASP A 1 109 ? -4.702 -6.442 7.730 1.00 96.81 109 ASP A C 1
ATOM 822 O O . ASP A 1 109 ? -5.443 -6.689 8.683 1.00 96.81 109 ASP A O 1
ATOM 826 N N . ALA A 1 110 ? -4.118 -5.242 7.610 1.00 96.00 110 ALA A N 1
ATOM 827 C CA . ALA A 1 110 ? -4.334 -4.151 8.568 1.00 96.00 110 ALA A CA 1
ATOM 828 C C . ALA A 1 110 ? -5.800 -3.678 8.602 1.00 96.00 110 ALA A C 1
ATOM 830 O O . ALA A 1 110 ? -6.349 -3.371 9.663 1.00 96.00 110 ALA A O 1
ATOM 831 N N . ARG A 1 111 ? -6.463 -3.640 7.443 1.00 96.31 111 ARG A N 1
ATOM 832 C CA . ARG A 1 111 ? -7.894 -3.340 7.342 1.00 96.31 111 ARG A CA 1
ATOM 833 C C . ARG A 1 111 ? -8.731 -4.408 8.039 1.00 96.31 111 ARG A C 1
ATOM 835 O O . ARG A 1 111 ? -9.606 -4.058 8.825 1.00 96.31 111 ARG A O 1
ATOM 842 N N . GLU A 1 112 ? -8.470 -5.686 7.777 1.00 97.31 112 GLU A N 1
ATOM 843 C CA . GLU A 1 112 ? -9.179 -6.802 8.417 1.00 97.31 112 GLU A CA 1
ATOM 844 C C . GLU A 1 112 ? -8.990 -6.796 9.938 1.00 97.31 112 GLU A C 1
ATOM 846 O O . GLU A 1 112 ? -9.944 -7.026 10.684 1.00 97.31 112 GLU A O 1
ATOM 851 N N . ALA A 1 113 ? -7.805 -6.406 10.408 1.00 96.62 113 ALA A N 1
ATOM 852 C CA . ALA A 1 113 ? -7.553 -6.183 11.824 1.00 96.62 113 ALA A CA 1
ATOM 853 C C . ALA A 1 113 ? -8.459 -5.099 12.416 1.00 96.62 113 ALA A C 1
ATOM 855 O O . ALA A 1 113 ? -8.971 -5.251 13.526 1.00 96.62 113 ALA A O 1
ATOM 856 N N . MET A 1 114 ? -8.673 -3.993 11.705 1.00 94.81 114 MET A N 1
ATOM 857 C CA . MET A 1 114 ? -9.557 -2.919 12.162 1.00 94.81 114 MET A CA 1
ATOM 858 C C . MET A 1 114 ? -11.041 -3.296 12.040 1.00 94.81 114 MET A C 1
ATOM 860 O O . MET A 1 114 ? -11.866 -2.881 12.855 1.00 94.81 114 MET A O 1
ATOM 864 N N . GLU A 1 115 ? -11.386 -4.145 11.077 1.00 96.75 115 GLU A N 1
ATOM 865 C CA . GLU A 1 115 ? -12.735 -4.678 10.890 1.00 96.75 115 GLU A CA 1
ATOM 866 C C . GLU A 1 115 ? -13.204 -5.496 12.112 1.00 96.75 115 GLU A C 1
ATOM 868 O O . GLU A 1 115 ? -14.379 -5.446 12.481 1.00 96.75 115 GLU A O 1
ATOM 873 N N . LEU A 1 116 ? -12.284 -6.148 12.837 1.00 96.62 116 LEU A N 1
ATOM 874 C CA . LEU A 1 116 ? -12.584 -6.777 14.132 1.00 96.62 116 LEU A CA 1
ATOM 875 C C . LEU A 1 116 ? -13.192 -5.793 15.139 1.00 96.62 116 LEU A C 1
ATOM 877 O O . LEU A 1 116 ? -14.052 -6.180 15.929 1.00 96.62 116 LEU A O 1
ATOM 881 N N . VAL A 1 117 ? -12.749 -4.533 15.116 1.00 95.25 117 VAL A N 1
ATOM 882 C CA . VAL A 1 117 ? -13.241 -3.464 15.994 1.00 95.25 117 VAL A CA 1
ATOM 883 C C . VAL A 1 117 ? -14.604 -2.959 15.516 1.00 95.25 117 VAL A C 1
ATOM 885 O O . VAL A 1 117 ? -15.500 -2.740 16.331 1.00 95.25 117 VAL A O 1
ATOM 888 N N . VAL A 1 118 ? -14.800 -2.838 14.199 1.00 95.69 118 VAL A N 1
ATOM 889 C CA . VAL A 1 118 ? -16.095 -2.478 13.588 1.00 95.69 118 VAL A CA 1
ATOM 890 C C . VAL A 1 118 ? -17.183 -3.491 13.964 1.00 95.69 118 VAL A C 1
ATOM 892 O O . VAL A 1 118 ? -18.328 -3.119 14.232 1.00 95.69 118 VAL A O 1
ATOM 895 N N . GLN A 1 119 ? -16.829 -4.772 14.030 1.00 95.19 119 GLN A N 1
ATOM 896 C CA . GLN A 1 119 ? -17.767 -5.865 14.286 1.00 95.19 119 GLN A CA 1
ATOM 897 C C . GLN A 1 119 ? -18.065 -6.111 15.771 1.00 95.19 119 GLN A C 1
ATOM 899 O O . GLN A 1 119 ? -18.883 -6.973 16.082 1.00 95.19 119 GLN A O 1
ATOM 904 N N . VAL A 1 120 ? -17.469 -5.346 16.693 1.00 96.50 120 VAL A N 1
ATOM 905 C CA . VAL A 1 120 ? -17.753 -5.468 18.132 1.00 96.50 120 VAL A CA 1
ATOM 906 C C . VAL A 1 120 ? -19.240 -5.214 18.402 1.00 96.50 120 VAL A C 1
ATOM 908 O O . VAL A 1 120 ? -19.781 -4.163 18.030 1.00 96.50 120 VAL A O 1
ATOM 911 N N . GLU A 1 121 ? -19.900 -6.164 19.071 1.00 92.94 121 GLU A N 1
ATOM 912 C CA . GLU A 1 121 ? -21.322 -6.067 19.426 1.00 92.94 121 GLU A CA 1
ATOM 913 C C . GLU A 1 121 ? -21.533 -5.427 20.804 1.00 92.94 121 GLU A C 1
ATOM 915 O O . GLU A 1 121 ? -22.572 -4.811 21.053 1.00 92.94 121 GLU A O 1
ATOM 920 N N . SER A 1 122 ? -20.549 -5.539 21.705 1.00 94.00 122 SER A N 1
ATOM 921 C CA . SER A 1 122 ? -20.631 -4.983 23.057 1.00 94.00 122 SER A CA 1
ATOM 922 C C . SER A 1 122 ? -19.288 -4.498 23.606 1.00 94.00 122 SER A C 1
ATOM 924 O O . SER A 1 122 ? -18.227 -5.027 23.283 1.00 94.00 122 SER A O 1
ATOM 926 N N . GLU A 1 123 ? -19.328 -3.531 24.528 1.00 92.06 123 GLU A N 1
ATOM 927 C CA . GLU A 1 123 ? -18.126 -2.998 25.194 1.00 92.06 123 GLU A CA 1
ATOM 928 C C . GLU A 1 123 ? -17.319 -4.068 25.950 1.00 92.06 123 GLU A C 1
ATOM 930 O O . GLU A 1 123 ? -16.117 -3.908 26.143 1.00 92.06 123 GLU A O 1
ATOM 935 N N . ALA A 1 124 ? -17.951 -5.171 26.362 1.00 95.38 124 ALA A N 1
ATOM 936 C CA . ALA A 1 124 ? -17.273 -6.258 27.065 1.00 95.38 124 ALA A CA 1
ATOM 937 C C . ALA A 1 124 ? -16.289 -7.033 26.169 1.00 95.38 124 ALA A C 1
ATOM 939 O O . ALA A 1 124 ? -15.302 -7.570 26.666 1.00 95.38 124 ALA A O 1
ATOM 940 N N . GLU A 1 125 ? -16.547 -7.088 24.861 1.00 94.50 125 GLU A N 1
ATOM 941 C CA . GLU A 1 125 ? -15.698 -7.772 23.873 1.00 94.50 125 GLU A CA 1
ATOM 942 C C . GLU A 1 125 ? -14.564 -6.879 23.366 1.00 94.50 125 GLU A C 1
ATOM 944 O O . GLU A 1 125 ? -13.543 -7.371 22.878 1.00 94.50 125 GLU A O 1
ATOM 949 N N . LEU A 1 126 ? -14.741 -5.563 23.506 1.00 93.00 126 LEU A N 1
ATOM 950 C CA . LEU A 1 126 ? -13.862 -4.551 22.944 1.00 93.00 126 LEU A CA 1
ATOM 951 C C . LEU A 1 126 ? -12.384 -4.743 23.334 1.00 93.00 126 LEU A C 1
ATOM 953 O O . LEU A 1 126 ? -11.555 -4.700 22.428 1.00 93.00 126 LEU A O 1
ATOM 957 N N . PRO A 1 127 ? -12.005 -5.011 24.604 1.00 94.94 127 PRO A N 1
ATOM 958 C CA . PRO A 1 127 ? -10.595 -5.184 24.955 1.00 94.94 127 PRO A CA 1
ATOM 959 C C . PRO A 1 127 ? -9.925 -6.338 24.202 1.00 94.94 127 PRO A C 1
ATOM 961 O O . PRO A 1 127 ? -8.824 -6.171 23.686 1.00 94.94 127 PRO A O 1
ATOM 964 N N . ALA A 1 128 ? -10.608 -7.482 24.087 1.00 96.00 128 ALA A N 1
ATOM 965 C CA . ALA A 1 128 ? -10.074 -8.654 23.398 1.00 96.00 128 ALA A CA 1
ATOM 966 C C . ALA A 1 128 ? -9.947 -8.413 21.887 1.00 96.00 128 ALA A C 1
ATOM 968 O O . ALA A 1 128 ? -8.955 -8.804 21.276 1.00 96.00 128 ALA A O 1
ATOM 969 N N . LYS A 1 129 ? -10.929 -7.731 21.283 1.00 96.38 129 LYS A N 1
ATOM 970 C CA . LYS A 1 129 ? -10.902 -7.396 19.852 1.00 96.38 129 LYS A CA 1
ATOM 971 C C . LYS A 1 129 ? -9.851 -6.344 19.514 1.00 96.38 129 LYS A C 1
ATOM 973 O O . LYS A 1 129 ? -9.213 -6.450 18.474 1.00 96.38 129 LYS A O 1
ATOM 978 N N . ILE A 1 130 ? -9.619 -5.381 20.405 1.00 94.06 130 ILE A N 1
ATOM 979 C CA . ILE A 1 130 ? -8.518 -4.422 20.272 1.00 94.06 130 ILE A CA 1
ATOM 980 C C . ILE A 1 130 ? -7.166 -5.136 20.355 1.00 94.06 130 ILE A C 1
ATOM 982 O O . ILE A 1 130 ? -6.295 -4.849 19.543 1.00 94.06 130 ILE A O 1
ATOM 986 N N . GLU A 1 131 ? -6.975 -6.062 21.295 1.00 96.00 131 GLU A N 1
ATOM 987 C CA . GLU A 1 131 ? -5.720 -6.819 21.413 1.00 96.00 131 GLU A CA 1
ATOM 988 C C . GLU A 1 131 ? -5.437 -7.653 20.150 1.00 96.00 131 GLU A C 1
ATOM 990 O O . GLU A 1 131 ? -4.333 -7.607 19.606 1.00 96.00 131 GLU A O 1
ATOM 995 N N . GLU A 1 132 ? -6.452 -8.347 19.627 1.00 96.00 132 GLU A N 1
ATOM 996 C CA . GLU A 1 132 ? -6.360 -9.103 18.371 1.00 96.00 132 GLU A CA 1
ATOM 997 C C . GLU A 1 132 ? -6.028 -8.185 17.180 1.00 96.00 132 GLU A C 1
ATOM 999 O O . GLU A 1 132 ? -5.099 -8.458 16.415 1.00 96.00 132 GLU A O 1
ATOM 1004 N N . SER A 1 133 ? -6.731 -7.054 17.078 1.00 96.00 133 SER A N 1
ATOM 1005 C CA . SER A 1 133 ? -6.506 -6.021 16.064 1.00 96.00 133 SER A CA 1
ATOM 1006 C C . SER A 1 133 ? -5.084 -5.449 16.117 1.00 96.00 133 SER A C 1
ATOM 1008 O O . SER A 1 133 ? -4.420 -5.316 15.088 1.00 96.00 133 SER A O 1
ATOM 1010 N N . GLN A 1 134 ? -4.562 -5.166 17.314 1.00 95.12 134 GLN A N 1
ATOM 1011 C CA . GLN A 1 134 ? -3.199 -4.664 17.502 1.00 95.12 134 GLN A CA 1
ATOM 1012 C C . GLN A 1 134 ? -2.160 -5.681 17.037 1.00 95.12 134 GLN A C 1
ATOM 1014 O O . GLN A 1 134 ? -1.220 -5.316 16.332 1.00 95.12 134 GLN A O 1
ATOM 1019 N N . GLN A 1 135 ? -2.338 -6.958 17.383 1.00 95.88 135 GLN A N 1
ATOM 1020 C CA . GLN A 1 135 ? -1.398 -8.003 16.996 1.00 95.88 135 GLN A CA 1
ATOM 1021 C C . GLN A 1 135 ? -1.333 -8.177 15.473 1.00 95.88 135 GLN A C 1
ATOM 1023 O O . GLN A 1 135 ? -0.235 -8.285 14.923 1.00 95.88 135 GLN A O 1
ATOM 1028 N N . GLN A 1 136 ? -2.482 -8.171 14.793 1.00 95.00 136 GLN A N 1
ATOM 1029 C CA . GLN A 1 136 ? -2.541 -8.250 13.330 1.00 95.00 136 GLN A CA 1
ATOM 1030 C C . GLN A 1 136 ? -1.969 -6.989 12.669 1.00 95.00 136 GLN A C 1
ATOM 1032 O O . GLN A 1 136 ? -1.162 -7.089 11.746 1.00 95.00 136 GLN A O 1
ATOM 1037 N N . THR A 1 137 ? -2.291 -5.806 13.201 1.00 94.62 137 THR A N 1
ATOM 1038 C CA . THR A 1 137 ? -1.727 -4.534 12.724 1.00 94.62 137 THR A CA 1
ATOM 1039 C C . THR A 1 137 ? -0.200 -4.526 12.828 1.00 94.62 137 THR A C 1
ATOM 1041 O O . THR A 1 137 ? 0.475 -4.101 11.897 1.00 94.62 137 THR A O 1
ATOM 1044 N N . MET A 1 138 ? 0.382 -5.045 13.916 1.00 95.56 138 MET A N 1
ATOM 1045 C CA . MET A 1 138 ? 1.841 -5.152 14.054 1.00 95.56 138 MET A CA 1
ATOM 1046 C C . MET A 1 138 ? 2.466 -6.078 13.006 1.00 95.56 138 MET A C 1
ATOM 1048 O O . MET A 1 138 ? 3.551 -5.787 12.505 1.00 95.56 138 MET A O 1
ATOM 1052 N N . THR A 1 139 ? 1.797 -7.181 12.660 1.00 95.88 139 THR A N 1
ATOM 1053 C CA . THR A 1 139 ? 2.247 -8.068 11.580 1.00 95.88 139 THR A CA 1
ATOM 1054 C C . THR A 1 139 ? 2.230 -7.344 10.236 1.00 95.88 139 THR A C 1
ATOM 1056 O O . THR A 1 139 ? 3.238 -7.364 9.533 1.00 95.88 139 THR A O 1
ATOM 1059 N N . ALA A 1 140 ? 1.139 -6.644 9.918 1.00 96.50 140 ALA A N 1
ATOM 1060 C CA . ALA A 1 140 ? 1.034 -5.846 8.701 1.00 96.50 140 ALA A CA 1
ATOM 1061 C C . ALA A 1 140 ? 2.117 -4.755 8.624 1.00 96.50 140 ALA A C 1
ATOM 1063 O O . ALA A 1 140 ? 2.767 -4.609 7.591 1.00 96.50 140 ALA A O 1
ATOM 1064 N N . VAL A 1 141 ? 2.374 -4.035 9.723 1.00 95.88 141 VAL A N 1
ATOM 1065 C CA . VAL A 1 141 ? 3.435 -3.014 9.793 1.00 95.88 141 VAL A CA 1
ATOM 1066 C C . VAL A 1 141 ? 4.813 -3.622 9.526 1.00 95.88 141 VAL A C 1
ATOM 1068 O O . VAL A 1 141 ? 5.561 -3.080 8.718 1.00 95.88 141 VAL A O 1
ATOM 1071 N N . ALA A 1 142 ? 5.139 -4.773 10.120 1.00 97.69 142 ALA A N 1
ATOM 1072 C CA . ALA A 1 142 ? 6.416 -5.445 9.869 1.00 97.69 142 ALA A CA 1
ATOM 1073 C C . ALA A 1 142 ? 6.578 -5.876 8.396 1.00 97.69 142 ALA A C 1
ATOM 1075 O O . ALA A 1 142 ? 7.669 -5.779 7.822 1.00 97.69 142 ALA A O 1
ATOM 1076 N N . SER A 1 143 ? 5.489 -6.324 7.762 1.00 97.50 143 SER A N 1
ATOM 1077 C CA . SER A 1 143 ? 5.467 -6.614 6.327 1.00 97.50 143 SER A CA 1
ATOM 1078 C C . SER A 1 143 ? 5.695 -5.354 5.493 1.00 97.50 143 SER A C 1
ATOM 1080 O O . SER A 1 143 ? 6.537 -5.378 4.599 1.00 97.50 143 SER A O 1
ATOM 1082 N N . ILE A 1 144 ? 5.016 -4.248 5.815 1.00 95.25 144 ILE A N 1
ATOM 1083 C CA . ILE A 1 144 ? 5.189 -2.949 5.146 1.00 95.25 144 ILE A CA 1
ATOM 1084 C C . ILE A 1 144 ? 6.640 -2.472 5.264 1.00 95.25 144 ILE A C 1
ATOM 1086 O O . ILE A 1 144 ? 7.241 -2.128 4.255 1.00 95.25 144 ILE A O 1
ATOM 1090 N N . GLU A 1 145 ? 7.245 -2.518 6.453 1.00 95.25 145 GLU A N 1
ATOM 1091 C CA . GLU A 1 145 ? 8.644 -2.114 6.659 1.00 95.25 145 GLU A CA 1
ATOM 1092 C C . GLU A 1 145 ? 9.620 -2.934 5.807 1.00 95.25 145 GLU A C 1
ATOM 1094 O O . GLU A 1 145 ? 10.561 -2.387 5.226 1.00 95.25 145 GLU A O 1
ATOM 1099 N N . THR A 1 146 ? 9.390 -4.245 5.713 1.00 97.44 146 THR A N 1
ATOM 1100 C CA . THR A 1 146 ? 10.202 -5.139 4.877 1.00 97.44 146 THR A CA 1
ATOM 1101 C C . THR A 1 146 ? 10.044 -4.787 3.398 1.00 97.44 146 THR A C 1
ATOM 1103 O O . THR A 1 146 ? 11.037 -4.638 2.686 1.00 97.44 146 THR A O 1
ATOM 1106 N N . LEU A 1 147 ? 8.804 -4.598 2.944 1.00 96.81 147 LEU A N 1
ATOM 1107 C CA . LEU A 1 147 ? 8.491 -4.236 1.563 1.00 96.81 147 LEU A CA 1
ATOM 1108 C C . LEU A 1 147 ? 9.071 -2.872 1.183 1.00 96.81 147 LEU A C 1
ATOM 1110 O O . LEU A 1 147 ? 9.630 -2.750 0.100 1.00 96.81 147 LEU A O 1
ATOM 1114 N N . SER A 1 148 ? 9.039 -1.878 2.075 1.00 94.75 148 SER A N 1
ATOM 1115 C CA . SER A 1 148 ? 9.653 -0.563 1.843 1.00 94.75 148 SER A CA 1
ATOM 1116 C C . SER A 1 148 ? 11.169 -0.646 1.658 1.00 94.75 148 SER A C 1
ATOM 1118 O O . SER A 1 148 ? 11.740 0.088 0.847 1.00 94.75 148 SER A O 1
ATOM 1120 N N . GLN A 1 149 ? 11.845 -1.551 2.372 1.00 96.50 149 GLN A N 1
ATOM 1121 C CA . GLN A 1 149 ? 13.275 -1.792 2.166 1.00 96.50 149 GLN A CA 1
ATOM 1122 C C . GLN A 1 149 ? 13.538 -2.452 0.809 1.00 96.50 149 GLN A C 1
ATOM 1124 O O . GLN A 1 149 ? 14.448 -2.028 0.096 1.00 96.50 149 GLN A O 1
ATOM 1129 N N . THR A 1 150 ? 12.730 -3.448 0.434 1.00 96.44 150 THR A N 1
ATOM 1130 C CA . THR A 1 150 ? 12.807 -4.093 -0.884 1.00 96.44 150 THR A CA 1
ATOM 1131 C C . THR A 1 150 ? 12.542 -3.097 -2.013 1.00 96.44 150 THR A C 1
ATOM 1133 O O . THR A 1 150 ? 13.310 -3.047 -2.968 1.00 96.44 150 THR A O 1
ATOM 1136 N N . GLU A 1 151 ? 11.518 -2.254 -1.883 1.00 95.19 151 GLU A N 1
ATOM 1137 C CA . GLU A 1 151 ? 11.195 -1.198 -2.846 1.00 95.19 151 GLU A CA 1
ATOM 1138 C C . GLU A 1 151 ? 12.363 -0.225 -3.016 1.00 95.19 151 GLU A C 1
ATOM 1140 O O . GLU A 1 151 ? 12.776 0.071 -4.134 1.00 95.19 151 GLU A O 1
ATOM 1145 N N . SER A 1 152 ? 12.950 0.230 -1.905 1.00 94.81 152 SER A N 1
ATOM 1146 C CA . SER A 1 152 ? 14.084 1.158 -1.930 1.00 94.81 152 SER A CA 1
ATOM 1147 C C . SER A 1 152 ? 15.299 0.559 -2.646 1.00 94.81 152 SER A C 1
ATOM 1149 O O . SER A 1 152 ? 15.967 1.245 -3.422 1.00 94.81 152 SER A O 1
ATOM 1151 N N . GLN A 1 153 ? 15.586 -0.725 -2.412 1.00 95.69 153 GLN A N 1
ATOM 1152 C CA . GLN A 1 153 ? 16.656 -1.443 -3.110 1.00 95.69 153 GLN A CA 1
ATOM 1153 C C . GLN A 1 153 ? 16.365 -1.536 -4.610 1.00 95.69 153 GLN A C 1
ATOM 1155 O O . GLN A 1 153 ? 17.210 -1.148 -5.417 1.00 95.69 153 GLN A O 1
ATOM 1160 N N . LEU A 1 154 ? 15.148 -1.942 -4.974 1.00 95.81 154 LEU A N 1
ATOM 1161 C CA . LEU A 1 154 ? 14.712 -2.055 -6.362 1.00 95.81 154 LEU A CA 1
ATOM 1162 C C . LEU A 1 154 ? 14.788 -0.709 -7.103 1.00 95.81 154 LEU A C 1
ATOM 1164 O O . LEU A 1 154 ? 15.306 -0.639 -8.215 1.00 95.81 154 LEU A O 1
ATOM 1168 N N . ILE A 1 155 ? 14.350 0.387 -6.477 1.00 93.19 155 ILE A N 1
ATOM 1169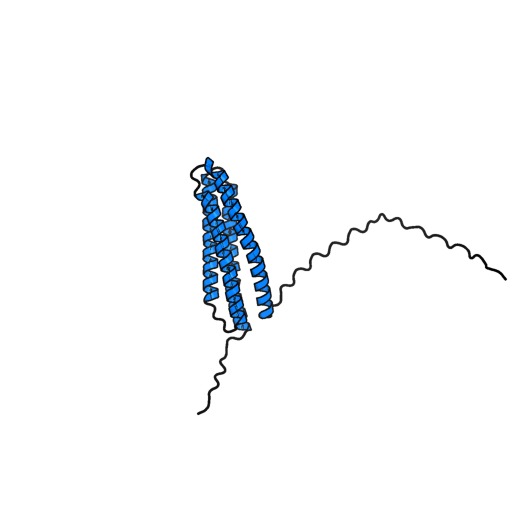 C CA . ILE A 1 155 ? 14.459 1.743 -7.039 1.00 93.19 155 ILE A CA 1
ATOM 1170 C C . ILE A 1 155 ? 15.924 2.101 -7.325 1.00 93.19 155 ILE A C 1
ATOM 1172 O O . ILE A 1 155 ? 16.232 2.649 -8.387 1.00 93.19 155 ILE A O 1
ATOM 1176 N N . ASN A 1 156 ? 16.846 1.788 -6.411 1.00 92.69 156 ASN A N 1
ATOM 1177 C CA . ASN A 1 156 ? 18.270 2.071 -6.601 1.00 92.69 156 ASN A CA 1
ATOM 1178 C C . ASN A 1 156 ? 18.873 1.264 -7.759 1.00 92.69 156 ASN A C 1
ATOM 1180 O O . ASN A 1 156 ? 19.646 1.815 -8.553 1.00 92.69 156 ASN A O 1
ATOM 1184 N N . GLU A 1 157 ? 18.493 -0.009 -7.885 1.00 94.44 157 GLU A N 1
ATOM 1185 C CA . GLU A 1 157 ? 18.905 -0.887 -8.983 1.00 94.44 157 GLU A CA 1
ATOM 1186 C C . GLU A 1 157 ? 18.384 -0.382 -10.332 1.00 94.44 157 GLU A C 1
ATOM 1188 O O . GLU A 1 157 ? 19.169 -0.218 -11.271 1.00 94.44 157 GLU A O 1
ATOM 1193 N N . VAL A 1 158 ? 17.101 -0.015 -10.408 1.00 94.06 158 VAL A N 1
ATOM 1194 C CA . VAL A 1 158 ? 16.488 0.580 -11.605 1.00 94.06 158 VAL A CA 1
ATOM 1195 C C . VAL A 1 158 ? 17.176 1.892 -11.978 1.00 94.06 158 VAL A C 1
ATOM 1197 O O . VAL A 1 158 ? 17.545 2.089 -13.137 1.00 94.06 158 VAL A O 1
ATOM 1200 N N . ASN A 1 159 ? 17.416 2.784 -11.013 1.00 91.19 159 ASN A N 1
ATOM 1201 C CA . ASN A 1 159 ? 18.109 4.052 -11.255 1.00 91.19 159 ASN A CA 1
ATOM 1202 C C . ASN A 1 159 ? 19.530 3.830 -11.783 1.00 91.19 159 ASN A C 1
ATOM 1204 O O . ASN A 1 159 ? 19.957 4.501 -12.729 1.00 91.19 159 ASN A O 1
ATOM 1208 N N . GLY A 1 160 ? 20.250 2.860 -11.213 1.00 93.38 160 GLY A N 1
ATOM 1209 C CA . GLY A 1 160 ? 21.587 2.474 -11.656 1.00 93.38 160 GLY A CA 1
ATOM 1210 C C . GLY A 1 160 ? 21.566 1.922 -13.076 1.00 93.38 160 GLY A C 1
ATOM 1211 O O . GLY A 1 160 ? 22.369 2.330 -13.917 1.00 93.38 160 GLY A O 1
ATOM 1212 N N . TYR A 1 161 ? 20.592 1.064 -13.375 1.00 93.81 161 TYR A N 1
ATOM 1213 C CA . TYR A 1 161 ? 20.405 0.493 -14.698 1.00 93.81 161 TYR A CA 1
ATOM 1214 C C . TYR A 1 161 ? 20.073 1.557 -15.747 1.00 93.81 161 TYR A C 1
ATOM 1216 O O . TYR A 1 161 ? 20.655 1.567 -16.836 1.00 93.81 161 TYR A O 1
ATOM 1224 N N . CYS A 1 162 ? 19.155 2.465 -15.427 1.00 92.94 162 CYS A N 1
ATOM 1225 C CA . CYS A 1 162 ? 18.675 3.513 -16.319 1.00 92.94 162 CYS A CA 1
ATOM 1226 C C . CYS A 1 162 ? 19.629 4.707 -16.447 1.00 92.94 162 CYS A C 1
ATOM 1228 O O . CYS A 1 162 ? 19.400 5.580 -17.285 1.00 92.94 162 CYS A O 1
ATOM 1230 N N . GL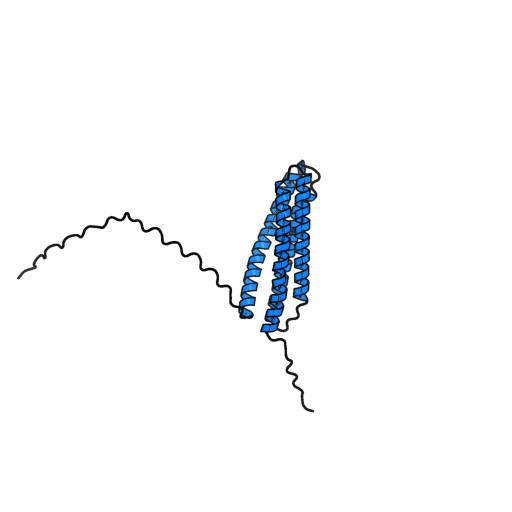Y A 1 163 ? 20.713 4.741 -15.667 1.00 86.31 163 GLY A N 1
ATOM 1231 C CA . GLY A 1 163 ? 21.669 5.847 -15.666 1.00 86.31 163 GLY A CA 1
ATOM 1232 C C . GLY A 1 163 ? 21.085 7.142 -15.098 1.00 86.31 163 GLY A C 1
ATOM 1233 O O . GLY A 1 163 ? 21.576 8.225 -15.423 1.00 86.31 163 GLY A O 1
ATOM 1234 N N . ALA A 1 164 ? 20.036 7.042 -14.276 1.00 73.94 164 ALA A N 1
ATOM 1235 C CA . ALA A 1 164 ? 19.551 8.166 -13.493 1.00 73.94 164 ALA A CA 1
ATOM 1236 C C . ALA A 1 164 ? 20.617 8.529 -12.449 1.00 73.94 164 ALA A C 1
ATOM 1238 O O . ALA A 1 164 ? 21.279 7.652 -11.886 1.00 73.94 164 ALA A O 1
ATOM 1239 N N . ALA A 1 165 ? 20.820 9.826 -12.204 1.00 59.06 165 ALA A N 1
ATOM 1240 C CA . ALA A 1 165 ? 21.702 10.259 -11.127 1.00 59.06 165 ALA A CA 1
ATOM 1241 C C . ALA A 1 165 ? 21.166 9.681 -9.809 1.00 59.06 165 ALA A C 1
ATOM 1243 O O . ALA A 1 165 ? 20.035 9.974 -9.428 1.00 59.06 165 ALA A O 1
ATOM 1244 N N . GLN A 1 166 ? 21.961 8.839 -9.146 1.00 49.12 166 GLN A N 1
ATOM 1245 C CA . GLN A 1 166 ? 21.618 8.301 -7.831 1.00 49.12 166 GLN A CA 1
ATOM 1246 C C . GLN A 1 166 ? 21.367 9.483 -6.880 1.00 49.12 166 GLN A C 1
ATOM 1248 O O . GLN A 1 166 ? 22.191 10.409 -6.864 1.00 49.12 166 GLN A O 1
ATOM 1253 N N . PRO A 1 167 ? 20.267 9.497 -6.104 1.00 53.31 167 PRO A N 1
ATOM 1254 C CA . PRO A 1 167 ? 20.134 10.434 -5.002 1.00 53.31 167 PRO A CA 1
ATOM 1255 C C . PRO A 1 167 ? 21.346 10.229 -4.095 1.00 53.31 167 PRO A C 1
ATOM 1257 O O . PRO A 1 167 ? 21.546 9.148 -3.549 1.00 53.31 167 PRO A O 1
ATOM 1260 N N . VAL A 1 168 ? 22.208 11.238 -3.992 1.00 46.12 168 VAL A N 1
ATOM 1261 C CA . VAL A 1 168 ? 23.284 11.212 -3.005 1.00 46.12 168 VAL A CA 1
ATOM 1262 C C . VAL A 1 168 ? 22.617 11.133 -1.636 1.00 46.12 168 VAL A C 1
ATOM 1264 O O . VAL A 1 168 ? 21.877 12.046 -1.269 1.00 46.12 168 VAL A O 1
ATOM 1267 N N . GLU A 1 169 ? 22.832 10.033 -0.906 1.00 50.28 169 GLU A N 1
ATOM 1268 C CA . GLU A 1 169 ? 22.471 9.966 0.509 1.00 50.28 169 GLU A CA 1
ATOM 1269 C C . GLU A 1 169 ? 22.979 11.253 1.174 1.00 50.28 169 GLU A C 1
ATOM 1271 O O . GLU A 1 169 ? 24.148 11.618 0.970 1.00 50.28 169 GLU A O 1
ATOM 1276 N N . PRO A 1 170 ? 22.139 11.993 1.923 1.00 46.50 170 PRO A N 1
ATOM 1277 C CA . PRO A 1 170 ? 22.629 13.100 2.719 1.00 46.50 170 PRO A CA 1
ATOM 1278 C C . PRO A 1 170 ? 23.767 12.562 3.577 1.00 46.50 170 PRO A C 1
ATOM 1280 O O . PRO A 1 170 ? 23.563 11.625 4.350 1.00 46.50 170 PRO A O 1
ATOM 1283 N N . ALA A 1 171 ? 24.971 13.115 3.401 1.00 44.16 171 ALA A N 1
ATOM 1284 C CA . ALA A 1 171 ? 26.099 12.769 4.246 1.00 44.16 171 ALA A CA 1
ATOM 1285 C C . ALA A 1 171 ? 25.616 12.851 5.695 1.00 44.16 171 ALA A C 1
ATOM 1287 O O . ALA A 1 171 ? 25.080 13.891 6.097 1.00 44.16 171 ALA A O 1
ATOM 1288 N N . ALA A 1 172 ? 25.742 11.742 6.432 1.00 45.44 172 ALA A N 1
ATOM 1289 C CA . ALA A 1 172 ? 25.407 11.705 7.846 1.00 45.44 172 ALA A CA 1
ATOM 1290 C C . ALA A 1 172 ? 25.973 12.974 8.499 1.00 45.44 172 ALA A C 1
ATOM 1292 O O . ALA A 1 172 ? 27.117 13.334 8.186 1.00 45.44 172 ALA A O 1
ATOM 1293 N N . PRO A 1 173 ? 25.194 13.690 9.332 1.00 49.31 173 PRO A N 1
ATOM 1294 C CA . PRO A 1 173 ? 25.691 14.886 9.989 1.00 49.31 173 PRO A CA 1
ATOM 1295 C C . PRO A 1 173 ? 27.008 14.517 10.660 1.00 49.31 173 PRO A C 1
ATOM 1297 O O . PRO A 1 173 ? 27.051 13.627 11.508 1.00 49.31 173 PRO A O 1
ATOM 1300 N N . THR A 1 174 ? 28.098 15.142 10.213 1.00 52.53 174 THR A N 1
ATOM 1301 C CA . THR A 1 174 ? 29.385 15.000 10.880 1.00 52.53 174 THR A CA 1
ATOM 1302 C C . THR A 1 174 ? 29.152 15.408 12.319 1.00 52.53 174 THR A C 1
ATOM 1304 O O . THR A 1 174 ? 28.742 16.548 12.558 1.00 52.53 174 THR A O 1
ATOM 1307 N N . ASP A 1 175 ? 29.352 14.456 13.229 1.00 55.91 175 ASP A N 1
ATOM 1308 C CA . ASP A 1 175 ? 29.333 14.654 14.673 1.00 55.91 175 ASP A CA 1
ATOM 1309 C C . ASP A 1 175 ? 29.968 16.018 14.983 1.00 55.91 175 ASP A C 1
ATOM 1311 O O . ASP A 1 175 ? 31.125 16.239 14.591 1.00 55.91 175 ASP A O 1
ATOM 1315 N N . PRO A 1 176 ? 29.222 16.988 15.552 1.00 57.75 176 PRO A N 1
ATOM 1316 C CA . PRO A 1 176 ? 29.807 18.251 15.953 1.00 57.75 176 PRO A CA 1
ATOM 1317 C C . PRO A 1 176 ? 30.978 17.909 16.856 1.00 57.75 176 PRO A C 1
ATOM 1319 O O . PRO A 1 176 ? 30.780 17.285 17.896 1.00 57.75 176 PRO A O 1
ATOM 1322 N N . ALA A 1 177 ? 32.188 18.271 16.418 1.00 56.78 177 ALA A N 1
ATOM 1323 C CA . ALA A 1 177 ? 33.413 18.024 17.158 1.00 56.78 177 ALA A CA 1
ATOM 1324 C C . ALA A 1 177 ? 33.147 18.254 18.647 1.00 56.78 177 ALA A C 1
ATOM 1326 O O . ALA A 1 177 ? 32.688 19.339 19.024 1.00 56.78 177 ALA A O 1
ATOM 1327 N N . ALA A 1 178 ? 33.367 17.204 19.447 1.00 53.25 178 ALA A N 1
ATOM 1328 C CA . ALA A 1 178 ? 33.171 17.243 20.885 1.00 53.25 178 ALA A CA 1
ATOM 1329 C C . ALA A 1 178 ? 33.721 18.572 21.431 1.00 53.25 178 ALA A C 1
ATOM 1331 O O . ALA A 1 178 ? 34.813 18.982 21.016 1.00 53.25 178 ALA A O 1
ATOM 1332 N N . PRO A 1 179 ? 32.975 19.277 22.300 1.00 55.91 179 PRO A N 1
ATOM 1333 C CA . PRO A 1 179 ? 33.414 20.558 22.824 1.00 55.91 179 PRO A CA 1
ATOM 1334 C C . PRO A 1 179 ? 34.818 20.397 23.401 1.00 55.91 179 PRO A C 1
ATOM 1336 O O . PRO A 1 179 ? 35.050 19.561 24.274 1.00 55.91 179 PRO A O 1
ATOM 1339 N N . VAL A 1 180 ? 35.759 21.176 22.869 1.00 59.44 180 VAL A N 1
ATOM 1340 C CA . VAL A 1 180 ? 37.106 21.274 23.423 1.00 59.44 180 VAL A CA 1
ATOM 1341 C C . VAL A 1 180 ? 36.973 21.730 24.870 1.00 59.44 180 VAL A C 1
ATOM 1343 O O . VAL A 1 180 ? 36.502 22.835 25.132 1.00 59.44 180 VAL A O 1
ATOM 1346 N N . ASP A 1 181 ? 37.330 20.850 25.803 1.00 56.12 181 ASP A N 1
ATOM 1347 C CA . ASP A 1 181 ? 37.376 21.161 27.226 1.00 56.12 181 ASP A CA 1
ATOM 1348 C C . ASP A 1 181 ? 38.414 22.278 27.454 1.00 56.12 181 ASP A C 1
ATOM 1350 O O . ASP A 1 181 ? 39.611 22.048 27.248 1.00 56.12 181 ASP A O 1
ATOM 1354 N N . PRO A 1 182 ? 38.009 23.499 27.855 1.00 58.00 182 PRO A N 1
ATOM 1355 C CA . PRO A 1 182 ? 38.945 24.590 28.110 1.00 58.00 182 PRO A CA 1
ATOM 1356 C C . PRO A 1 182 ? 39.750 24.398 29.405 1.00 58.00 182 PRO A C 1
ATOM 1358 O O . PRO A 1 182 ? 40.557 25.263 29.743 1.00 58.00 182 PRO A O 1
ATOM 1361 N N . ALA A 1 183 ? 39.519 23.321 30.166 1.00 55.22 183 ALA A N 1
ATOM 1362 C CA . ALA A 1 183 ? 40.052 23.145 31.512 1.00 55.22 183 ALA A CA 1
ATOM 1363 C C . ALA A 1 183 ? 41.310 22.265 31.610 1.00 55.22 183 ALA A C 1
ATOM 1365 O O . ALA A 1 183 ? 41.674 21.865 32.716 1.00 55.22 183 ALA A O 1
ATOM 1366 N N . ALA A 1 184 ? 42.024 21.995 30.514 1.00 51.47 184 ALA A N 1
ATOM 1367 C CA . ALA A 1 184 ? 43.378 21.455 30.626 1.00 51.47 184 ALA A CA 1
ATOM 1368 C C . ALA A 1 184 ? 44.350 22.590 31.023 1.00 51.47 184 ALA A C 1
ATOM 1370 O O . ALA A 1 184 ? 44.563 23.511 30.228 1.00 51.47 184 ALA A O 1
ATOM 1371 N N . PRO A 1 185 ? 44.941 22.579 32.234 1.00 56.44 185 PRO A N 1
ATOM 1372 C CA . PRO A 1 185 ? 45.940 23.568 32.606 1.00 56.44 185 PRO A CA 1
ATOM 1373 C C . PRO A 1 185 ? 47.159 23.438 31.689 1.00 56.44 185 PRO A C 1
ATOM 1375 O O . PRO A 1 185 ? 47.722 22.358 31.519 1.00 56.44 185 PRO A O 1
ATOM 1378 N N . VAL A 1 186 ? 47.564 24.565 31.106 1.00 58.88 186 VAL A N 1
ATOM 1379 C CA . VAL A 1 186 ? 48.854 24.720 30.431 1.00 58.88 186 VAL A CA 1
ATOM 1380 C C . VAL A 1 186 ? 49.974 24.399 31.420 1.00 58.88 186 VAL A C 1
ATOM 1382 O O . VAL A 1 186 ? 50.180 25.136 32.383 1.00 58.88 186 VAL A O 1
ATOM 1385 N N . ASP A 1 187 ? 50.668 23.289 31.178 1.00 59.38 187 ASP A N 1
ATOM 1386 C CA . ASP A 1 187 ? 51.852 22.864 31.923 1.00 59.38 187 ASP A CA 1
ATOM 1387 C C . ASP A 1 187 ? 52.986 23.891 31.716 1.00 59.38 187 ASP A C 1
ATOM 1389 O O . ASP A 1 187 ? 53.436 24.089 30.578 1.00 59.38 187 ASP A O 1
ATOM 1393 N N . PRO A 1 188 ? 53.427 24.621 32.758 1.00 57.47 188 PRO A N 1
ATOM 1394 C CA . PRO A 1 188 ? 54.509 25.579 32.625 1.00 57.47 188 PRO A CA 1
ATOM 1395 C C . PRO A 1 188 ? 55.834 24.841 32.430 1.00 57.47 188 PRO A C 1
ATOM 1397 O O . PRO A 1 188 ? 56.323 24.161 33.326 1.00 57.47 188 PRO A O 1
ATOM 1400 N N . ALA A 1 189 ? 56.409 25.040 31.244 1.00 56.16 189 ALA A N 1
ATOM 1401 C CA . ALA A 1 189 ? 57.771 24.719 30.838 1.00 56.16 189 ALA A CA 1
ATOM 1402 C C . ALA A 1 189 ? 58.746 24.412 31.994 1.00 56.16 189 ALA A C 1
ATOM 1404 O O . ALA A 1 189 ? 59.168 25.300 32.739 1.00 56.16 189 ALA A O 1
ATOM 1405 N N . VAL A 1 190 ? 59.168 23.149 32.065 1.00 63.81 190 VAL A N 1
ATOM 1406 C CA . VAL A 1 190 ? 60.333 22.712 32.838 1.00 63.81 190 VAL A CA 1
ATOM 1407 C C . VAL A 1 190 ? 61.577 23.435 32.293 1.00 63.81 190 VAL A C 1
ATOM 1409 O O . VAL A 1 190 ? 61.862 23.317 31.097 1.00 63.81 190 VAL A O 1
ATOM 1412 N N . PRO A 1 191 ? 62.330 24.194 33.112 1.00 66.69 191 PRO A N 1
ATOM 1413 C CA . PRO A 1 191 ? 63.574 24.809 32.666 1.00 66.69 191 PRO A CA 1
ATOM 1414 C C . PRO A 1 191 ? 64.640 23.733 32.377 1.00 66.69 191 PRO A C 1
ATOM 1416 O O . PRO A 1 191 ? 64.684 22.712 33.068 1.00 66.69 191 PRO A O 1
ATOM 1419 N N . PRO A 1 192 ? 65.509 23.938 31.371 1.00 67.62 192 PRO A N 1
ATOM 1420 C CA . PRO A 1 192 ? 66.519 22.957 30.994 1.00 67.62 192 PRO A CA 1
ATOM 1421 C C . PRO A 1 192 ? 67.554 22.762 32.109 1.00 67.62 192 PRO A C 1
ATOM 1423 O O . PRO A 1 192 ? 68.120 23.726 32.624 1.00 67.62 192 PRO A O 1
ATOM 1426 N N . ALA A 1 193 ? 67.801 21.498 32.458 1.00 65.00 193 ALA A N 1
ATOM 1427 C CA . ALA A 1 193 ? 68.866 21.091 33.364 1.00 65.00 193 ALA A CA 1
ATOM 1428 C C . ALA A 1 193 ? 70.248 21.343 32.733 1.00 65.00 193 ALA A C 1
ATOM 1430 O O . ALA A 1 193 ? 70.461 21.081 31.547 1.00 65.00 193 ALA A O 1
ATOM 1431 N N . GLU A 1 194 ? 71.173 21.859 33.545 1.00 64.75 194 GLU A N 1
ATOM 1432 C CA . GLU A 1 194 ? 72.566 22.128 33.184 1.00 64.75 194 GLU A CA 1
ATOM 1433 C C . GLU A 1 194 ? 73.32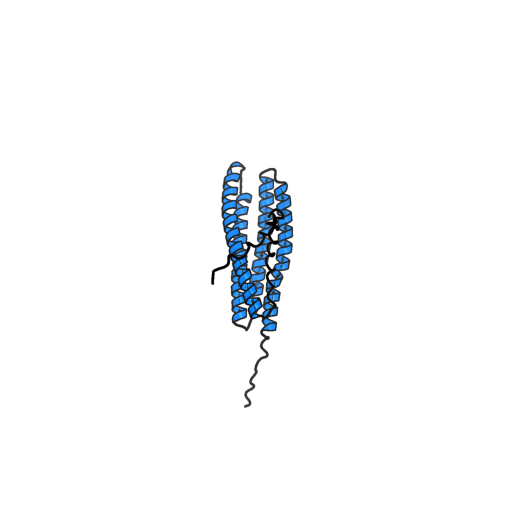7 20.861 32.742 1.00 64.75 194 GLU A C 1
ATOM 1435 O O . GLU A 1 194 ? 73.059 19.763 33.241 1.00 64.75 194 GLU A O 1
ATOM 1440 N N . PRO A 1 195 ? 74.306 20.996 31.828 1.00 64.88 195 PRO A N 1
ATOM 1441 C CA . PRO A 1 195 ? 75.087 19.873 31.332 1.00 64.88 195 PRO A CA 1
ATOM 1442 C C . PRO A 1 195 ? 76.117 19.412 32.371 1.00 64.88 195 PRO A C 1
ATOM 1444 O O . PRO A 1 195 ? 77.028 20.152 32.738 1.00 64.88 195 PRO A O 1
ATOM 1447 N N . THR A 1 196 ? 76.015 18.156 32.805 1.00 61.03 196 THR A N 1
ATOM 1448 C CA . THR A 1 196 ? 77.098 17.478 33.525 1.00 61.03 196 THR A CA 1
ATOM 1449 C C . THR A 1 196 ? 78.165 17.005 32.540 1.00 61.03 196 THR A C 1
ATOM 1451 O O . THR A 1 196 ? 77.919 16.136 31.702 1.00 61.03 196 THR A O 1
ATOM 1454 N N . ASP A 1 197 ? 79.338 17.608 32.681 1.00 60.12 197 ASP A N 1
ATOM 1455 C CA . ASP A 1 197 ? 80.630 17.293 32.074 1.00 60.12 197 ASP A CA 1
ATOM 1456 C C . ASP A 1 197 ? 81.098 15.843 32.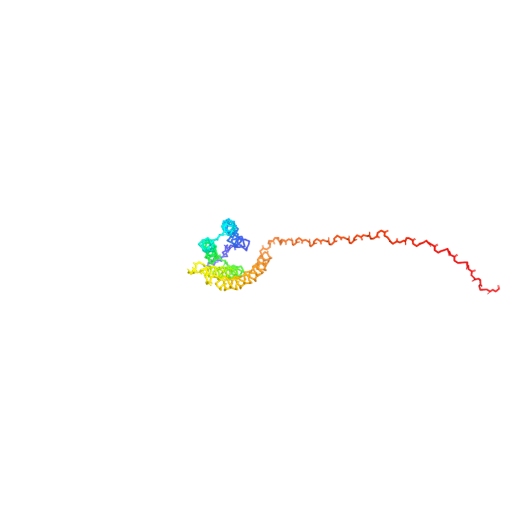348 1.00 60.12 197 ASP A C 1
ATOM 1458 O O . ASP A 1 197 ? 81.129 15.424 33.510 1.00 60.12 197 ASP A O 1
ATOM 1462 N N . PRO A 1 198 ? 81.508 15.075 31.318 1.00 61.47 198 PRO A N 1
ATOM 1463 C CA . PRO A 1 198 ? 82.335 13.894 31.480 1.00 61.47 198 PRO A CA 1
ATOM 1464 C C . PRO A 1 198 ? 83.755 14.130 30.923 1.00 61.47 198 PRO A C 1
ATOM 1466 O O . PRO A 1 198 ? 84.037 13.827 29.769 1.00 61.47 198 PRO A O 1
ATOM 1469 N N . GLY A 1 199 ? 84.645 14.620 31.786 1.00 56.94 199 GLY A N 1
ATOM 1470 C CA . GLY A 1 199 ? 86.062 14.258 31.923 1.00 56.94 199 GLY A CA 1
ATOM 1471 C C . GLY A 1 199 ? 86.956 14.102 30.681 1.00 56.94 199 GLY A C 1
ATOM 1472 O O . GLY A 1 199 ? 86.883 13.103 29.966 1.00 56.94 199 GLY A O 1
ATOM 1473 N N . SER A 1 200 ? 87.966 14.976 30.582 1.00 45.50 200 SER A N 1
ATOM 1474 C CA . SER A 1 200 ? 89.408 14.637 30.493 1.00 45.50 200 SER A CA 1
ATOM 1475 C C . SER A 1 200 ? 90.272 15.874 30.725 1.00 45.50 200 SER A C 1
ATOM 1477 O O . SER A 1 200 ? 89.968 16.920 30.114 1.00 45.50 200 SER A O 1
#

Radius of gyration: 30.61 Å; chains: 1; bounding box: 111×37×87 Å